Protein AF-0000000087522089 (afdb_homodimer)

Foldseek 3Di:
DEEEEEEADLDCPADQNVLSVLLQVLVVVVPYHYYYYYLNVWDFAADPPPCPLQVPLADPDDTCLVVVVVSVLPGQEYEYTAEDDPLAGDPSVVRSLRRCVSQAYNVLAGVRDANHEYEYEYEYADPPQCSNVVRYVCVCVSCVSNNYHYPYYQYHHDGCVVPVVSSVRSNVRSNSRD/DEEEEEEADLDCPADQVVLSVLLQVLVVVVPYHYYYYYLNVWDFAADPPPCPLQVPLADPDDTCLVVVVVSVLPGQEYEYTAEDDPLAGDPSVVRSLRRCVSQAYNVLAGVRDANHEYEYEYEYADPPQCSNVVRYVCVCVSCVSNNYHYPYYQYHHDGCVVPVVSSVRSNVRSNSRD

Structure (mmCIF, N/CA/C/O backbone):
data_AF-0000000087522089-model_v1
#
loop_
_entity.id
_entity.type
_entity.pdbx_description
1 polymer 'Multimeric flavodoxin WrbA'
#
loop_
_atom_site.group_PDB
_atom_site.id
_atom_site.type_symbol
_atom_site.label_atom_id
_atom_site.label_alt_id
_atom_site.label_comp_id
_atom_site.label_asym_id
_atom_site.label_entity_id
_atom_site.label_seq_id
_atom_site.pdbx_PDB_ins_code
_atom_site.Cartn_x
_atom_site.Cartn_y
_atom_site.Cartn_z
_atom_site.occupancy
_atom_site.B_iso_or_equiv
_atom_site.auth_seq_id
_atom_site.auth_comp_id
_atom_site.auth_asym_id
_atom_site.auth_atom_id
_atom_site.pdbx_PDB_model_num
ATOM 1 N N . MET A 1 1 ? 1.098 29.297 12.258 1 96.19 1 MET A N 1
ATOM 2 C CA . MET A 1 1 ? 1.384 27.875 12.078 1 96.19 1 MET A CA 1
ATOM 3 C C . MET A 1 1 ? 0.577 27.297 10.922 1 96.19 1 MET A C 1
ATOM 5 O O . MET A 1 1 ? -0.595 27.641 10.742 1 96.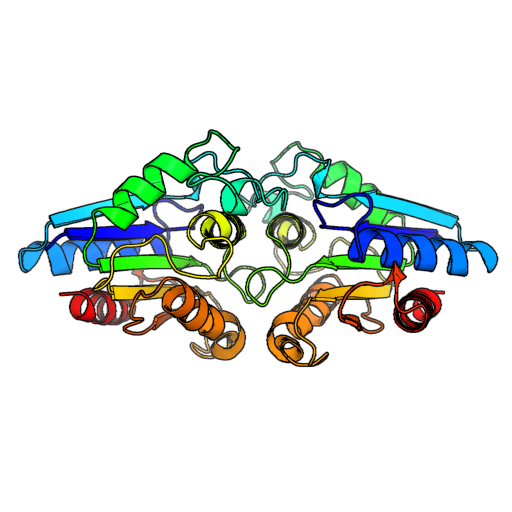19 1 MET A O 1
ATOM 9 N N . LYS A 1 2 ? 1.18 26.547 9.992 1 98.56 2 LYS A N 1
ATOM 10 C CA . LYS A 1 2 ? 0.516 25.969 8.828 1 98.56 2 LYS A CA 1
ATOM 11 C C . LYS A 1 2 ? 0.343 24.469 8.977 1 98.56 2 LYS A C 1
ATOM 13 O O . LYS A 1 2 ? 1.314 23.75 9.211 1 98.56 2 LYS A O 1
ATOM 18 N N . ILE A 1 3 ? -0.953 24 8.852 1 98.81 3 ILE A N 1
ATOM 19 C CA . ILE A 1 3 ? -1.265 22.594 8.969 1 98.81 3 ILE A CA 1
ATOM 20 C C . ILE A 1 3 ? -1.925 22.094 7.688 1 98.81 3 ILE A C 1
ATOM 22 O O . ILE A 1 3 ? -2.914 22.672 7.23 1 98.81 3 ILE A O 1
ATOM 26 N N . ILE A 1 4 ? -1.397 21.094 7.125 1 98.81 4 ILE A N 1
ATOM 27 C CA . ILE A 1 4 ? -1.987 20.5 5.922 1 98.81 4 ILE A CA 1
ATOM 28 C C . ILE A 1 4 ? -2.65 19.172 6.266 1 98.81 4 ILE A C 1
ATOM 30 O O . ILE A 1 4 ? -2.084 18.359 7 1 98.81 4 ILE A O 1
ATOM 34 N N . GLY A 1 5 ? -3.867 19.047 5.906 1 98.81 5 GLY A N 1
ATOM 35 C CA . GLY A 1 5 ? -4.566 17.781 5.945 1 98.81 5 GLY A CA 1
ATOM 36 C C . GLY A 1 5 ? -4.539 17.031 4.621 1 98.81 5 GLY A C 1
ATOM 37 O O . GLY A 1 5 ? -4.965 17.578 3.594 1 98.81 5 GLY A O 1
ATOM 38 N N . ILE A 1 6 ? -4.016 15.852 4.621 1 98.75 6 ILE A N 1
ATOM 39 C CA . ILE A 1 6 ? -3.928 15.016 3.428 1 98.75 6 ILE A CA 1
ATOM 40 C C . ILE A 1 6 ? -4.789 13.766 3.605 1 98.75 6 ILE A C 1
ATOM 42 O O . ILE A 1 6 ? -4.602 13.008 4.559 1 98.75 6 ILE A O 1
ATOM 46 N N . THR A 1 7 ? -5.727 13.57 2.76 1 98.5 7 THR A N 1
ATOM 47 C CA . THR A 1 7 ? -6.555 12.367 2.81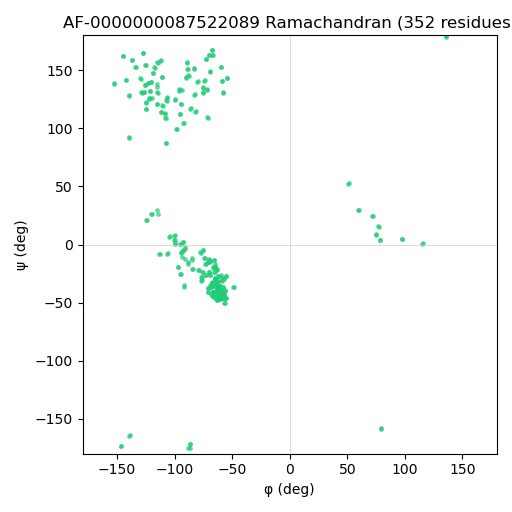2 1 98.5 7 THR A CA 1
ATOM 48 C C . THR A 1 7 ? -6.262 11.461 1.624 1 98.5 7 THR A C 1
ATOM 50 O O . THR A 1 7 ? -5.984 11.938 0.522 1 98.5 7 THR A O 1
ATOM 53 N N . ALA A 1 8 ? -6.316 10.195 1.904 1 98.19 8 ALA A N 1
ATOM 54 C CA . ALA A 1 8 ? -6.117 9.188 0.867 1 98.19 8 ALA A CA 1
ATOM 55 C C . ALA A 1 8 ? -7.391 8.375 0.642 1 98.19 8 ALA A C 1
ATOM 57 O O . ALA A 1 8 ? -7.328 7.191 0.306 1 98.19 8 ALA A O 1
ATOM 58 N N . SER A 1 9 ? -8.469 8.953 0.86 1 96.69 9 SER A N 1
ATOM 59 C CA . SER A 1 9 ? -9.758 8.312 0.65 1 96.69 9 SER A CA 1
ATOM 60 C C . SER A 1 9 ? -10.344 8.672 -0.712 1 96.69 9 SER A C 1
ATOM 62 O O . SER A 1 9 ? -10.359 9.844 -1.096 1 96.69 9 SER A O 1
ATOM 64 N N . PRO A 1 10 ? -10.805 7.695 -1.389 1 95.56 10 PRO A N 1
ATOM 65 C CA . PRO A 1 10 ? -11.508 8.023 -2.635 1 95.56 10 PRO A CA 1
ATOM 66 C C . PRO A 1 10 ? -12.898 8.609 -2.396 1 95.56 10 PRO A C 1
ATOM 68 O O . PRO A 1 10 ? -13.531 9.109 -3.33 1 95.56 10 PRO A O 1
ATOM 71 N N . HIS A 1 11 ? -13.383 8.523 -1.153 1 94.56 11 HIS A N 1
ATOM 72 C CA . HIS A 1 11 ? -14.695 9.07 -0.814 1 94.56 11 HIS A CA 1
ATOM 73 C C . HIS A 1 11 ? -14.578 10.5 -0.313 1 94.56 11 HIS A C 1
ATOM 75 O O . HIS A 1 11 ? -14.289 10.734 0.861 1 94.56 11 HIS A O 1
ATOM 81 N N . GLU A 1 12 ? -14.93 11.422 -1.104 1 91.5 12 GLU A N 1
ATOM 82 C CA . GLU A 1 12 ? -14.727 12.844 -0.823 1 91.5 12 GLU A CA 1
ATOM 83 C C . GLU A 1 12 ? -15.539 13.289 0.389 1 91.5 12 GLU A C 1
ATOM 85 O O . GLU A 1 12 ? -15.172 14.242 1.076 1 91.5 12 GLU A O 1
ATOM 90 N N . LYS A 1 13 ? -16.641 12.648 0.597 1 91.75 13 LYS A N 1
ATOM 91 C CA . LYS A 1 13 ? -17.5 13.016 1.72 1 91.75 13 LYS A CA 1
ATOM 92 C C . LYS A 1 13 ? -17.688 11.852 2.682 1 91.75 13 LYS A C 1
ATOM 94 O O . LYS A 1 13 ? -18.734 11.711 3.314 1 91.75 13 LYS A O 1
AT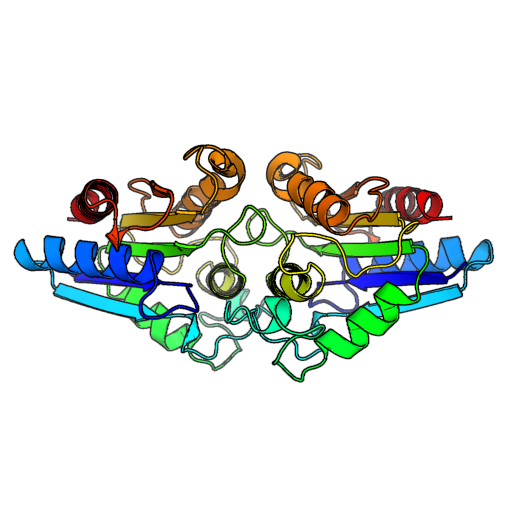OM 99 N N . GLY A 1 14 ? -16.703 10.969 2.682 1 94.94 14 GLY A N 1
ATOM 100 C CA . GLY A 1 14 ? -16.781 9.805 3.547 1 94.94 14 GLY A CA 1
ATOM 101 C C . GLY A 1 14 ? -16.25 10.07 4.945 1 94.94 14 GLY A C 1
ATOM 102 O O . GLY A 1 14 ? -16.047 11.227 5.332 1 94.94 14 GLY A O 1
ATOM 103 N N . ASN A 1 15 ? -16.141 9.047 5.711 1 97 15 ASN A N 1
ATOM 104 C CA . ASN A 1 15 ? -15.719 9.133 7.105 1 97 15 ASN A CA 1
ATOM 105 C C . ASN A 1 15 ? -14.359 9.812 7.246 1 97 15 ASN A C 1
ATOM 107 O O . ASN A 1 15 ? -14.211 10.766 8.016 1 97 15 ASN A O 1
ATOM 111 N N . THR A 1 16 ? -13.391 9.359 6.473 1 98.12 16 THR A N 1
ATOM 112 C CA . THR A 1 16 ? -12.023 9.852 6.59 1 98.12 16 THR A CA 1
ATOM 113 C C . THR A 1 16 ? -11.953 11.336 6.25 1 98.12 16 THR A C 1
ATOM 115 O O . THR A 1 16 ? -11.352 12.117 6.988 1 98.12 16 THR A O 1
ATOM 118 N N . ALA A 1 17 ? -12.57 11.68 5.148 1 97.44 17 ALA A N 1
ATOM 119 C CA . ALA A 1 17 ? -12.609 13.078 4.73 1 97.44 17 ALA A CA 1
ATOM 120 C C . ALA A 1 17 ? -13.242 13.961 5.805 1 97.44 17 ALA A C 1
ATOM 122 O O . ALA A 1 17 ? -12.711 15.016 6.145 1 97.44 17 ALA A O 1
ATOM 123 N N . THR A 1 18 ? -14.336 13.523 6.355 1 97.81 18 THR A N 1
ATOM 124 C CA . THR A 1 18 ? -15.039 14.266 7.395 1 97.81 18 THR A CA 1
ATOM 125 C C . THR A 1 18 ? -14.141 14.469 8.617 1 97.81 18 THR A C 1
ATOM 127 O O . THR A 1 18 ? -14.031 15.578 9.133 1 97.81 18 THR A O 1
ATOM 130 N N . LEU A 1 19 ? -13.492 13.406 9.031 1 98.69 19 LEU A N 1
ATOM 131 C CA . LEU A 1 19 ? -12.625 13.461 10.203 1 98.69 19 LEU A CA 1
ATOM 132 C C . LEU A 1 19 ? -11.484 14.453 10 1 98.69 19 LEU A C 1
ATOM 134 O O . LEU A 1 19 ? -11.219 15.281 10.875 1 98.69 19 LEU A O 1
ATOM 138 N N . VAL A 1 20 ? -10.828 14.398 8.859 1 98.69 20 VAL A N 1
ATOM 139 C CA . VAL A 1 20 ? -9.695 15.273 8.57 1 98.69 20 VAL A CA 1
ATOM 140 C C . VAL A 1 20 ? -10.18 16.719 8.453 1 98.69 20 VAL A C 1
ATOM 142 O O . VAL A 1 20 ? -9.594 17.625 9.047 1 98.69 20 VAL A O 1
ATOM 145 N N . GLN A 1 21 ? -11.266 16.922 7.766 1 98.38 21 GLN A N 1
ATOM 146 C CA . GLN A 1 21 ? -11.773 18.281 7.539 1 98.38 21 GLN A CA 1
ATOM 147 C C . GLN A 1 21 ? -12.227 18.922 8.852 1 98.38 21 GLN A C 1
ATOM 149 O O . GLN A 1 21 ? -11.906 20.078 9.125 1 98.38 21 GLN A O 1
ATOM 154 N N . LYS A 1 22 ? -12.953 18.172 9.648 1 98.38 22 LYS A N 1
ATOM 155 C CA . LYS A 1 22 ? -13.406 18.703 10.93 1 98.38 22 LYS A CA 1
ATOM 156 C C . LYS A 1 22 ? -12.227 18.984 11.852 1 98.38 22 LYS A C 1
ATOM 158 O O . LYS A 1 22 ? -12.258 19.953 12.633 1 98.38 22 LYS A O 1
ATOM 163 N N . SER A 1 23 ? -11.219 18.141 11.781 1 98.75 23 SER A N 1
ATOM 164 C CA . SER A 1 23 ? -10 18.391 12.547 1 98.75 23 SER A CA 1
ATOM 165 C C . SER A 1 23 ? -9.32 19.688 12.109 1 98.75 23 SER A C 1
ATOM 167 O O . SER A 1 23 ? -8.883 20.469 12.953 1 98.75 23 SER A O 1
ATOM 169 N N . LEU A 1 24 ? -9.203 19.859 10.781 1 98.81 24 LEU A N 1
ATOM 170 C CA . LEU A 1 24 ? -8.602 21.078 10.25 1 98.81 24 LEU A CA 1
ATOM 171 C C . LEU A 1 24 ? -9.398 22.312 10.672 1 98.81 24 LEU A C 1
ATOM 173 O O . LEU A 1 24 ? -8.82 23.344 11.008 1 98.81 24 LEU A O 1
ATOM 177 N N . GLU A 1 25 ? -10.703 22.203 10.648 1 98.69 25 GLU A N 1
ATOM 178 C CA . GLU A 1 25 ? -11.562 23.297 11.102 1 98.69 25 GLU A CA 1
ATOM 179 C C . GLU A 1 25 ? -11.266 23.656 12.555 1 98.69 25 GLU A C 1
ATOM 181 O O . GLU A 1 25 ? -11.188 24.844 12.906 1 98.69 25 GLU A O 1
ATOM 186 N N . ALA A 1 26 ? -11.148 22.656 13.352 1 98.62 26 ALA A N 1
ATOM 187 C CA . ALA A 1 26 ? -10.914 22.859 14.773 1 98.62 26 ALA A CA 1
ATOM 188 C C . ALA A 1 26 ? -9.602 23.594 15.016 1 98.62 26 ALA A C 1
ATOM 190 O O . ALA A 1 26 ? -9.539 24.531 15.82 1 98.62 26 ALA A O 1
ATOM 191 N N . VAL A 1 27 ? -8.547 23.219 14.32 1 98.69 27 VAL A N 1
ATOM 192 C CA . VAL A 1 27 ? -7.262 23.859 14.555 1 98.69 27 VAL A CA 1
ATOM 193 C C . VAL A 1 27 ? -7.242 25.25 13.891 1 98.69 27 VAL A C 1
ATOM 195 O O . VAL A 1 27 ? -6.574 26.156 14.367 1 98.69 27 VAL A O 1
ATOM 198 N N . ALA A 1 28 ? -7.961 25.375 12.797 1 98.75 28 ALA A N 1
ATOM 199 C CA . ALA A 1 28 ? -8.117 26.703 12.195 1 98.75 28 ALA A CA 1
ATOM 200 C C . ALA A 1 28 ? -8.766 27.672 13.18 1 98.75 28 ALA A C 1
ATOM 202 O O . ALA A 1 28 ? -8.367 28.828 13.273 1 98.75 28 ALA A O 1
ATOM 203 N N . ALA A 1 29 ? -9.703 27.188 13.906 1 98.44 29 ALA A N 1
ATOM 204 C CA . ALA A 1 29 ? -10.398 28 14.906 1 98.44 29 ALA A CA 1
ATOM 205 C C . ALA A 1 29 ? -9.445 28.438 16.016 1 98.44 29 ALA A C 1
ATOM 207 O O . ALA A 1 29 ? -9.719 29.391 16.734 1 98.44 29 ALA A O 1
ATOM 208 N N . LYS A 1 30 ? -8.406 27.781 16.094 1 98.31 30 LYS A N 1
ATOM 209 C CA . LYS A 1 30 ? -7.41 28.109 17.109 1 98.31 30 LYS A CA 1
ATOM 210 C C . LYS A 1 30 ? -6.273 28.938 16.516 1 98.31 30 LYS A C 1
ATOM 212 O O . LYS A 1 30 ? -5.242 29.141 17.172 1 98.31 30 LYS A O 1
ATOM 217 N N . GLY A 1 31 ? -6.363 29.25 15.242 1 98.31 31 GLY A N 1
ATOM 218 C CA . GLY A 1 31 ? -5.465 30.234 14.672 1 98.31 31 GLY A CA 1
ATOM 219 C C . GLY A 1 31 ? -4.535 29.672 13.625 1 98.31 31 GLY A C 1
ATOM 220 O O . GLY A 1 31 ? -3.742 30.406 13.023 1 98.31 31 GLY A O 1
ATOM 221 N N . ALA A 1 32 ? -4.598 28.406 13.289 1 98.62 32 ALA A N 1
ATOM 222 C CA . ALA A 1 32 ? -3.723 27.781 12.297 1 98.62 32 ALA A CA 1
ATOM 223 C C . ALA A 1 32 ? -4.215 28.078 10.883 1 98.62 32 ALA A C 1
ATOM 225 O O . ALA A 1 32 ? -5.422 28.141 10.641 1 98.62 32 ALA A O 1
ATOM 226 N N . GLU A 1 33 ? -3.346 28.328 10.008 1 98.69 33 GLU A N 1
ATOM 227 C CA . GLU A 1 33 ? -3.658 28.25 8.578 1 98.69 33 GLU A CA 1
ATOM 228 C C . GLU A 1 33 ? -3.74 26.797 8.109 1 98.69 33 GLU A C 1
ATOM 230 O O . GLU A 1 33 ? -2.863 25.984 8.422 1 98.69 33 GLU A O 1
ATOM 235 N N . THR A 1 34 ? -4.797 26.469 7.418 1 98.75 34 THR A N 1
ATOM 236 C CA . THR A 1 34 ? -4.969 25.062 7.059 1 98.75 34 THR A CA 1
ATOM 237 C C . THR A 1 34 ? -5.145 24.922 5.551 1 98.75 34 THR A C 1
ATOM 239 O O . THR A 1 34 ? -5.543 25.859 4.867 1 98.75 34 THR A O 1
ATOM 242 N N . GLU A 1 35 ? -4.816 23.797 5.023 1 98.56 35 GLU A N 1
ATOM 243 C CA . GLU A 1 35 ? -5.027 23.375 3.645 1 98.56 35 GLU A CA 1
ATOM 244 C C . GLU A 1 35 ? -5.398 21.906 3.57 1 98.56 35 GLU A C 1
ATOM 246 O O . GLU A 1 35 ? -4.922 21.094 4.371 1 98.56 35 GLU A O 1
ATOM 251 N N . TYR A 1 36 ? -6.262 21.656 2.705 1 98.31 36 TYR A N 1
ATOM 252 C CA . TYR A 1 36 ? -6.758 20.297 2.533 1 98.31 36 TYR A CA 1
ATOM 253 C C . TYR A 1 36 ? -6.375 19.75 1.164 1 98.31 36 TYR A C 1
ATOM 255 O O . TYR A 1 36 ? -6.562 20.406 0.146 1 98.31 36 TYR A O 1
ATOM 263 N N . VAL A 1 37 ? -5.812 18.531 1.143 1 98.19 37 VAL A N 1
ATOM 264 C CA . VAL A 1 37 ? -5.414 17.859 -0.087 1 98.19 37 VAL A CA 1
ATOM 265 C C . VAL A 1 37 ? -5.996 16.453 -0.114 1 98.19 37 VAL A C 1
ATOM 267 O O . VAL A 1 37 ? -5.926 15.719 0.88 1 98.19 37 VAL A O 1
ATOM 270 N N . ASN A 1 38 ? -6.605 16.062 -1.16 1 97.94 38 ASN A N 1
ATOM 271 C CA . ASN A 1 38 ? -7.086 14.711 -1.371 1 97.94 38 ASN A CA 1
ATOM 272 C C . ASN A 1 38 ? -6.254 13.977 -2.418 1 97.94 38 ASN A C 1
ATOM 274 O O . ASN A 1 38 ? -6.336 14.281 -3.609 1 97.94 38 ASN A O 1
ATOM 278 N N . LEU A 1 39 ? -5.527 12.969 -2.027 1 98 39 LEU A N 1
ATOM 279 C CA . LEU A 1 39 ? -4.621 12.234 -2.904 1 98 39 LEU A CA 1
ATOM 280 C C . LEU A 1 39 ? -5.395 11.516 -4.008 1 98 39 LEU A C 1
ATOM 282 O O . LEU A 1 39 ? -4.875 11.32 -5.109 1 98 39 LEU A O 1
ATOM 286 N N . ALA A 1 40 ? -6.637 11.133 -3.703 1 96.62 40 ALA A N 1
ATOM 287 C CA . ALA A 1 40 ? -7.434 10.359 -4.652 1 96.62 40 ALA A CA 1
ATOM 288 C C . ALA A 1 40 ? -7.836 11.211 -5.852 1 96.62 40 ALA A C 1
ATOM 290 O O . ALA A 1 40 ? -8.289 10.68 -6.871 1 96.62 40 ALA A O 1
ATOM 291 N N . LYS A 1 41 ? -7.652 12.531 -5.734 1 96.19 41 LYS A N 1
ATOM 292 C CA . LYS A 1 41 ? -8.008 13.445 -6.816 1 96.19 41 LYS A CA 1
ATOM 293 C C . LYS A 1 41 ? -6.781 13.852 -7.621 1 96.19 41 LYS A C 1
ATOM 295 O O . LYS A 1 41 ? -6.871 14.68 -8.531 1 96.19 41 LYS A O 1
ATOM 300 N N . LEU A 1 42 ? -5.672 13.312 -7.305 1 97.25 42 LEU A N 1
ATOM 301 C CA . LEU A 1 42 ? -4.398 13.68 -7.918 1 97.25 42 LEU A CA 1
ATOM 302 C C . LEU A 1 42 ? -3.83 12.523 -8.727 1 97.25 42 LEU A C 1
ATOM 304 O O . LEU A 1 42 ? -4.223 11.367 -8.531 1 97.25 42 LEU A O 1
ATOM 308 N N . ASN A 1 43 ? -3.02 12.891 -9.633 1 96.25 43 ASN A N 1
ATOM 309 C CA . ASN A 1 43 ? -2.27 11.898 -10.391 1 96.25 43 ASN A CA 1
ATOM 310 C C . ASN A 1 43 ? -0.857 11.719 -9.836 1 96.25 43 ASN A C 1
ATOM 312 O O . ASN A 1 43 ? 0.027 12.531 -10.109 1 96.25 43 ASN A O 1
ATOM 316 N N . ILE A 1 44 ? -0.642 10.727 -9.078 1 97.25 44 ILE A N 1
ATOM 317 C CA . ILE A 1 44 ? 0.66 10.359 -8.531 1 97.25 44 ILE A CA 1
ATOM 318 C C . ILE A 1 44 ? 0.978 8.914 -8.891 1 97.25 44 ILE A C 1
ATOM 320 O O . ILE A 1 44 ? 0.266 7.992 -8.469 1 97.25 44 ILE A O 1
ATOM 324 N N . ASN A 1 45 ? 1.991 8.703 -9.641 1 96.62 45 ASN A N 1
ATOM 325 C CA . ASN A 1 45 ? 2.375 7.359 -10.062 1 96.62 45 ASN A CA 1
ATOM 326 C C . ASN A 1 45 ? 3.203 6.652 -8.992 1 96.62 45 ASN A C 1
ATOM 328 O O . ASN A 1 45 ? 3.893 7.301 -8.203 1 96.62 45 ASN A O 1
ATOM 332 N N . PRO A 1 46 ? 3.121 5.32 -8.961 1 97.44 46 PRO A N 1
ATOM 333 C CA . PRO A 1 46 ? 3.969 4.574 -8.023 1 97.44 46 PRO A CA 1
ATOM 334 C C . PRO A 1 46 ? 5.461 4.812 -8.266 1 97.44 46 PRO A C 1
ATOM 336 O O . PRO A 1 46 ? 5.871 5.109 -9.391 1 97.44 46 PRO A O 1
ATOM 339 N N . CYS A 1 47 ? 6.203 4.676 -7.27 1 97.5 47 CYS A N 1
ATOM 340 C CA . CYS A 1 47 ? 7.656 4.816 -7.352 1 97.5 47 CYS A CA 1
ATOM 341 C C . CYS A 1 47 ? 8.242 3.811 -8.336 1 97.5 47 CYS A C 1
ATOM 343 O O . CYS A 1 47 ? 7.855 2.641 -8.336 1 97.5 47 CYS A O 1
ATOM 345 N N . LYS A 1 48 ? 9.211 4.238 -9.086 1 95.25 48 LYS A N 1
ATOM 346 C CA . LYS A 1 48 ? 9.836 3.395 -10.102 1 95.25 48 LYS A CA 1
ATOM 347 C C . LYS A 1 48 ? 11.078 2.701 -9.547 1 95.25 48 LYS A C 1
ATOM 349 O O . LYS A 1 48 ? 11.664 1.848 -10.211 1 95.25 48 LYS A O 1
ATOM 354 N N . GLY A 1 49 ? 11.43 3.086 -8.352 1 94.25 49 GLY A N 1
ATOM 355 C CA . GLY A 1 49 ? 12.617 2.506 -7.75 1 94.25 49 GLY A CA 1
ATOM 356 C C . GLY A 1 49 ? 13.875 2.756 -8.562 1 94.25 49 GLY A C 1
ATOM 357 O O . GLY A 1 49 ? 14.805 1.944 -8.539 1 94.25 49 GLY A O 1
ATOM 358 N N . CYS A 1 50 ? 13.992 3.842 -9.297 1 94.69 50 CYS A N 1
ATOM 359 C CA . CYS A 1 50 ? 15.078 4.059 -10.242 1 94.69 50 CYS A CA 1
ATOM 360 C C . CYS A 1 50 ? 16.266 4.723 -9.562 1 94.69 50 CYS A C 1
ATOM 362 O O . CYS A 1 50 ? 17.328 4.875 -10.172 1 94.69 50 CYS A O 1
ATOM 364 N N . TYR A 1 51 ? 16.094 5.266 -8.422 1 94.62 51 TYR A N 1
ATOM 365 C CA . TYR A 1 51 ? 17.141 5.809 -7.566 1 94.62 51 TYR A CA 1
ATOM 366 C C . TYR A 1 51 ? 17.656 7.141 -8.109 1 94.62 51 TYR A C 1
ATOM 368 O O . TYR A 1 51 ? 18.672 7.652 -7.652 1 94.62 51 TYR A O 1
ATOM 376 N N . TYR A 1 52 ? 16.984 7.668 -9.117 1 96.25 52 TYR A N 1
ATOM 377 C CA . TYR A 1 52 ? 17.344 8.984 -9.625 1 96.25 52 TYR A CA 1
ATOM 378 C C . TYR A 1 52 ? 17.469 9.992 -8.484 1 96.25 52 TYR A C 1
ATOM 380 O O . TYR A 1 52 ? 18.422 10.781 -8.445 1 96.25 52 TYR A O 1
ATOM 388 N N . CYS A 1 53 ? 16.641 9.875 -7.496 1 94.94 53 CYS A N 1
ATOM 389 C CA . CYS A 1 53 ? 16.547 10.836 -6.402 1 94.94 53 CYS A CA 1
ATOM 390 C C . CYS A 1 53 ? 17.688 10.641 -5.41 1 94.94 53 CYS A C 1
ATOM 392 O O . CYS A 1 53 ? 17.828 11.414 -4.457 1 94.94 53 CYS A O 1
ATOM 394 N N . LYS A 1 54 ? 18.453 9.625 -5.602 1 94.88 54 LYS A N 1
ATOM 395 C CA . LYS A 1 54 ? 19.609 9.438 -4.738 1 94.88 54 LYS A CA 1
ATOM 396 C C . LYS A 1 54 ? 20.812 10.242 -5.246 1 94.88 54 LYS A C 1
ATOM 398 O O . LYS A 1 54 ? 21.75 10.492 -4.496 1 94.88 54 LYS A O 1
ATOM 403 N N . SER A 1 55 ? 20.797 10.602 -6.5 1 94.5 55 SER A N 1
ATOM 404 C CA . SER A 1 55 ? 21.859 11.414 -7.078 1 94.5 55 SER A CA 1
ATOM 405 C C . SER A 1 55 ? 21.344 12.797 -7.473 1 94.5 55 SER A C 1
ATOM 407 O O . SER A 1 55 ? 22.125 13.656 -7.898 1 94.5 55 SER A O 1
ATOM 409 N N . HIS A 1 56 ? 20.062 13 -7.406 1 93.62 56 HIS A N 1
ATOM 410 C CA . HIS A 1 56 ? 19.406 14.273 -7.668 1 93.62 56 HIS A CA 1
ATOM 411 C C . HIS A 1 56 ? 18.484 14.664 -6.52 1 93.62 56 HIS A C 1
ATOM 413 O O . HIS A 1 56 ? 18.047 13.812 -5.746 1 93.62 56 HIS A O 1
ATOM 419 N N . ASP A 1 57 ? 18.062 15.852 -6.438 1 89.38 57 ASP A N 1
ATOM 420 C CA . ASP A 1 57 ? 17.312 16.344 -5.289 1 89.38 57 ASP A CA 1
ATOM 421 C C . ASP A 1 57 ? 15.805 16.156 -5.5 1 89.38 57 ASP A C 1
ATOM 423 O O . ASP A 1 57 ? 15.008 16.469 -4.609 1 89.38 57 ASP A O 1
ATOM 427 N N . THR A 1 58 ? 15.516 15.664 -6.691 1 90.56 58 THR A N 1
ATOM 428 C CA . THR A 1 58 ? 14.094 15.516 -6.992 1 90.56 58 THR A CA 1
ATOM 429 C C . THR A 1 58 ? 13.828 14.172 -7.672 1 90.56 58 THR A C 1
ATOM 431 O O . THR A 1 58 ? 14.758 13.492 -8.102 1 90.56 58 THR A O 1
ATOM 434 N N . CYS A 1 59 ? 12.602 13.758 -7.59 1 95.31 59 CYS A N 1
ATOM 435 C CA . CYS A 1 59 ? 12.188 12.57 -8.328 1 95.31 59 CYS A CA 1
ATOM 436 C C . CYS A 1 59 ? 12.18 12.836 -9.828 1 95.31 59 CYS A C 1
ATOM 438 O O . CYS A 1 59 ? 11.875 13.945 -10.266 1 95.31 59 CYS A O 1
ATOM 440 N N . VAL A 1 60 ? 12.445 11.859 -10.609 1 96.31 60 VAL A N 1
ATOM 441 C CA . VAL A 1 60 ? 12.492 11.961 -12.062 1 96.31 60 VAL A CA 1
ATOM 442 C C . VAL A 1 60 ? 11.078 12.102 -12.617 1 96.31 60 VAL A C 1
ATOM 444 O O . VAL A 1 60 ? 10.875 12.672 -13.688 1 96.31 60 VAL A O 1
ATOM 447 N N . GLN A 1 61 ? 10.125 11.562 -11.82 1 96.88 61 GLN A N 1
ATOM 448 C CA . GLN A 1 61 ? 8.734 11.602 -12.281 1 96.88 61 GLN A CA 1
ATOM 449 C C . GLN A 1 61 ? 8.148 13 -12.125 1 96.88 61 GLN A C 1
ATOM 451 O O . GLN A 1 61 ? 8.398 13.68 -11.125 1 96.88 61 GLN A O 1
ATOM 456 N N . LYS A 1 62 ? 7.441 13.461 -13.141 1 96.12 62 LYS A N 1
ATOM 457 C CA . LYS A 1 62 ? 6.766 14.75 -13.117 1 96.12 62 LYS A CA 1
ATOM 458 C C . LYS A 1 62 ? 5.25 14.578 -13.008 1 96.12 62 LYS A C 1
ATOM 460 O O . LYS A 1 62 ? 4.562 14.453 -14.023 1 96.12 62 LYS A O 1
ATOM 465 N N . ASP A 1 63 ? 4.746 14.484 -11.898 1 97.19 63 ASP A N 1
ATOM 466 C CA . ASP A 1 63 ? 3.316 14.359 -11.617 1 97.19 63 ASP A CA 1
ATOM 467 C C . ASP A 1 63 ? 2.918 15.188 -10.398 1 97.19 63 ASP A C 1
ATOM 469 O O . ASP A 1 63 ? 3.637 16.109 -10.016 1 97.19 63 ASP A O 1
ATOM 473 N N . ASP A 1 64 ? 1.791 14.992 -9.812 1 98 64 ASP A N 1
ATOM 474 C CA . ASP A 1 64 ? 1.237 15.867 -8.789 1 98 64 ASP A CA 1
ATOM 475 C C . ASP A 1 64 ? 1.956 15.68 -7.457 1 98 64 ASP A C 1
ATOM 477 O O . ASP A 1 64 ? 1.708 16.422 -6.504 1 98 64 ASP A O 1
ATOM 481 N N . PHE A 1 65 ? 2.877 14.703 -7.41 1 97.81 65 PHE A N 1
ATOM 482 C CA . PHE A 1 65 ? 3.625 14.461 -6.184 1 97.81 65 PHE A CA 1
ATOM 483 C C . PHE A 1 65 ? 4.371 15.719 -5.746 1 97.81 65 PHE A C 1
ATOM 485 O O . PHE A 1 65 ? 4.344 16.078 -4.566 1 97.81 65 PHE A O 1
ATOM 492 N N . ALA A 1 66 ? 4.957 16.391 -6.699 1 95.75 66 ALA A N 1
ATOM 493 C CA . ALA A 1 66 ? 5.773 17.562 -6.402 1 95.75 66 ALA A CA 1
ATOM 494 C C . ALA A 1 66 ? 4.945 18.656 -5.734 1 95.75 66 ALA A C 1
ATOM 496 O O . ALA A 1 66 ? 5.398 19.297 -4.781 1 95.75 66 ALA A O 1
ATOM 497 N N . SER A 1 67 ? 3.754 18.812 -6.219 1 96.62 67 SER A N 1
ATOM 498 C CA . SER A 1 67 ? 2.895 19.844 -5.656 1 96.62 67 SER A CA 1
ATOM 499 C C . SER A 1 67 ? 2.504 19.516 -4.219 1 96.62 67 SER A C 1
ATOM 501 O O . SER A 1 67 ? 2.436 20.422 -3.373 1 96.62 67 SER A O 1
ATOM 503 N N . VAL A 1 68 ? 2.197 18.297 -3.912 1 97.5 68 VAL A N 1
ATOM 504 C CA . VAL A 1 68 ? 1.856 17.891 -2.555 1 97.5 68 VAL A CA 1
ATOM 505 C C . VAL A 1 68 ? 3.062 18.078 -1.638 1 97.5 68 VAL A C 1
ATOM 507 O O . VAL A 1 68 ? 2.924 18.578 -0.519 1 97.5 68 VAL A O 1
ATOM 510 N N . MET A 1 69 ? 4.238 17.719 -2.148 1 95.62 69 MET A N 1
ATOM 511 C CA . MET A 1 69 ? 5.445 17.828 -1.334 1 95.62 69 MET A CA 1
ATOM 512 C C . MET A 1 69 ? 5.762 19.281 -1.021 1 95.62 69 MET A C 1
ATOM 514 O O . MET A 1 69 ? 6.266 19.594 0.06 1 95.62 69 MET A O 1
ATOM 518 N N . GLU A 1 70 ? 5.492 20.188 -1.987 1 95.75 70 GLU A N 1
ATOM 519 C CA . GLU A 1 70 ? 5.66 21.609 -1.719 1 95.75 70 GLU A CA 1
ATOM 520 C C . GLU A 1 70 ? 4.816 22.047 -0.523 1 95.75 70 GLU A C 1
ATOM 522 O O . GLU A 1 70 ? 5.281 22.812 0.323 1 95.75 70 GLU A O 1
ATOM 527 N N . LYS A 1 71 ? 3.615 21.547 -0.462 1 96.81 71 LYS A N 1
ATOM 528 C CA . LYS A 1 71 ? 2.721 21.859 0.647 1 96.81 71 LYS A CA 1
ATOM 529 C C . LYS A 1 71 ? 3.23 21.25 1.953 1 96.81 71 LYS A C 1
ATOM 531 O O . LYS A 1 71 ? 3.213 21.906 2.996 1 96.81 71 LYS A O 1
ATOM 536 N N . VAL A 1 72 ? 3.693 20.031 1.891 1 96.12 72 VAL A N 1
ATOM 537 C CA . VAL A 1 72 ? 4.227 19.359 3.066 1 96.12 72 VAL A CA 1
ATOM 538 C C . VAL A 1 72 ? 5.441 20.109 3.598 1 96.12 72 VAL A C 1
ATOM 540 O O . VAL A 1 72 ? 5.543 20.359 4.801 1 96.12 72 VAL A O 1
ATOM 543 N N . VAL A 1 73 ? 6.301 20.5 2.688 1 94.44 73 VAL A N 1
ATOM 544 C CA . VAL A 1 73 ? 7.531 21.188 3.051 1 94.44 73 VAL A CA 1
ATOM 545 C C . VAL A 1 73 ? 7.203 22.547 3.67 1 94.44 73 VAL A C 1
ATOM 547 O O . VAL A 1 73 ? 7.883 23 4.602 1 94.44 73 VAL A O 1
ATOM 550 N N . SER A 1 74 ? 6.207 23.141 3.26 1 96.06 74 SER A N 1
ATOM 551 C CA . SER A 1 74 ? 5.848 24.484 3.725 1 96.06 74 SER A CA 1
ATOM 552 C C . SER A 1 74 ? 5.039 24.422 5.02 1 96.06 74 SER A C 1
ATOM 554 O O . SER A 1 74 ? 4.859 25.438 5.695 1 96.06 74 SER A O 1
ATOM 556 N N . ALA A 1 75 ? 4.578 23.266 5.398 1 98 75 ALA A N 1
ATOM 557 C CA . ALA A 1 75 ? 3.699 23.125 6.559 1 98 75 ALA A CA 1
ATOM 558 C C . ALA A 1 75 ? 4.508 22.906 7.832 1 98 75 ALA A C 1
ATOM 560 O O . ALA A 1 75 ? 5.66 22.469 7.777 1 98 75 ALA A O 1
ATOM 561 N N . ASP A 1 76 ? 3.914 23.25 8.953 1 98.44 76 ASP A N 1
ATOM 562 C CA . ASP A 1 76 ? 4.453 22.922 10.273 1 98.44 76 ASP A CA 1
ATOM 563 C C . ASP A 1 76 ? 3.902 21.594 10.781 1 98.44 76 ASP A C 1
ATOM 565 O O . ASP A 1 76 ? 4.586 20.875 11.516 1 98.44 76 ASP A O 1
ATOM 569 N N . GLY A 1 77 ? 2.674 21.328 10.461 1 98.62 77 GLY A N 1
ATOM 570 C CA . GLY A 1 77 ? 1.995 20.094 10.844 1 98.62 77 GLY A CA 1
ATOM 571 C C . GLY A 1 77 ? 1.302 19.406 9.688 1 98.62 77 GLY A C 1
ATOM 572 O O . GLY A 1 77 ? 0.784 20.078 8.781 1 98.62 77 GLY A O 1
ATOM 573 N N . ILE A 1 78 ? 1.329 18.125 9.68 1 98.81 78 ILE A N 1
ATOM 574 C CA . ILE A 1 78 ? 0.687 17.312 8.656 1 98.81 78 ILE A CA 1
ATOM 575 C C . ILE A 1 78 ? -0.309 16.359 9.312 1 98.81 78 ILE A C 1
ATOM 577 O O . ILE A 1 78 ? 0.023 15.672 10.281 1 98.81 78 ILE A O 1
ATOM 581 N N . LEU A 1 79 ? -1.492 16.359 8.906 1 98.88 79 LEU A N 1
ATOM 582 C CA . LEU A 1 79 ? -2.521 15.414 9.297 1 98.88 79 LEU A CA 1
ATOM 583 C C . LEU A 1 79 ? -2.848 14.461 8.148 1 98.88 79 LEU A C 1
ATOM 585 O O . LEU A 1 79 ? -3.441 14.867 7.152 1 98.88 79 LEU A O 1
ATOM 589 N N . MET A 1 80 ? -2.457 13.258 8.273 1 98.75 80 MET A N 1
ATOM 590 C CA . MET A 1 80 ? -2.639 12.25 7.23 1 98.75 80 MET A CA 1
ATOM 591 C C . MET A 1 80 ? -3.838 11.359 7.539 1 98.75 80 MET A C 1
ATOM 593 O O . MET A 1 80 ? -3.922 10.773 8.625 1 98.75 80 MET A O 1
ATOM 597 N N . GLY A 1 81 ? -4.766 11.258 6.641 1 98.69 81 GLY A N 1
ATOM 598 C CA . GLY A 1 81 ? -5.957 10.445 6.824 1 98.69 81 GLY A CA 1
ATOM 599 C C . GLY A 1 81 ? -6.109 9.367 5.77 1 98.69 81 GLY A C 1
ATOM 600 O O . GLY A 1 81 ? -5.875 9.609 4.586 1 98.69 81 GLY A O 1
ATOM 601 N N . SER A 1 82 ? -6.516 8.227 6.172 1 98.69 82 SER A N 1
ATOM 602 C CA . SER A 1 82 ? -6.77 7.125 5.25 1 98.69 82 SER A CA 1
ATOM 603 C C . SER A 1 82 ? -7.824 6.172 5.801 1 98.69 82 SER A C 1
ATOM 605 O O . SER A 1 82 ? -7.828 5.863 6.992 1 98.69 82 SER A O 1
ATOM 607 N N . PRO A 1 83 ? -8.758 5.695 4.941 1 98.12 83 PRO A N 1
ATOM 608 C CA . PRO A 1 83 ? -9.484 4.488 5.34 1 98.12 83 PRO A CA 1
ATOM 609 C C . PRO A 1 83 ? -8.594 3.252 5.406 1 98.12 83 PRO A C 1
ATOM 611 O O . PRO A 1 83 ? -7.473 3.268 4.891 1 98.12 83 PRO A O 1
ATOM 614 N N . VAL A 1 84 ? -9.047 2.223 6.062 1 97.81 84 VAL A N 1
ATOM 615 C CA . VAL A 1 84 ? -8.352 0.939 6.098 1 97.81 84 VAL A CA 1
ATOM 616 C C . VAL A 1 84 ? -8.922 0.011 5.027 1 97.81 84 VAL A C 1
ATOM 618 O O . VAL A 1 84 ? -10.109 -0.328 5.062 1 97.81 84 VAL A O 1
ATOM 621 N N . TYR A 1 85 ? -8.148 -0.287 4.035 1 96.88 85 TYR A N 1
ATOM 622 C CA . TYR A 1 85 ? -8.461 -1.25 2.986 1 96.88 85 TYR A CA 1
ATOM 623 C C . TYR A 1 85 ? -7.582 -2.49 3.105 1 96.88 85 TYR A C 1
ATOM 625 O O . TYR A 1 85 ? -6.355 -2.398 3.049 1 96.88 85 TYR A O 1
ATOM 633 N N . PHE A 1 86 ? -8.266 -3.594 3.297 1 95.81 86 PHE A N 1
ATOM 634 C CA . PHE A 1 86 ? -7.562 -4.859 3.459 1 95.81 86 PHE A CA 1
ATOM 635 C C . PHE A 1 86 ? -6.477 -4.738 4.52 1 95.81 86 PHE A C 1
ATOM 637 O O . PHE A 1 86 ? -5.309 -5.043 4.262 1 95.81 86 PHE A O 1
ATOM 644 N N . PHE A 1 87 ? -6.891 -4.254 5.711 1 95.81 87 PHE A N 1
ATOM 645 C CA . PHE A 1 87 ? -6.156 -4.293 6.973 1 95.81 87 PHE A CA 1
ATOM 646 C C . PHE A 1 87 ? -5.086 -3.211 7.008 1 95.81 87 PHE A C 1
ATOM 648 O O . PHE A 1 87 ? -4.285 -3.15 7.945 1 95.81 87 PHE A O 1
ATOM 655 N N . ASP A 1 88 ? -5.023 -2.354 5.965 1 97.31 88 ASP A N 1
ATOM 656 C CA . ASP A 1 88 ? -3.971 -1.345 5.891 1 97.31 88 ASP A CA 1
ATOM 657 C C . ASP A 1 88 ? -4.477 -0.071 5.219 1 97.31 88 ASP A C 1
ATOM 659 O O . ASP A 1 88 ? -5.664 0.042 4.906 1 97.31 88 ASP A O 1
ATOM 663 N N . ILE A 1 89 ? -3.58 0.873 4.965 1 98.12 89 ILE A N 1
ATOM 664 C CA . ILE A 1 89 ? -3.93 2.121 4.297 1 98.12 89 ILE A CA 1
ATOM 665 C C . ILE A 1 89 ? -4.312 1.839 2.848 1 98.12 89 ILE A C 1
ATOM 667 O O . ILE A 1 89 ? -4.113 0.729 2.35 1 98.12 89 ILE A O 1
ATOM 671 N N . THR A 1 90 ? -4.883 2.842 2.258 1 98.44 90 THR A N 1
ATOM 672 C CA . THR A 1 90 ? -5.297 2.701 0.866 1 98.44 90 THR A CA 1
ATOM 673 C C . THR A 1 90 ? -4.086 2.703 -0.061 1 98.44 90 THR A C 1
ATOM 675 O O . THR A 1 90 ? -3.014 3.188 0.311 1 98.44 90 THR A O 1
ATOM 678 N N . ALA A 1 91 ? -4.301 2.18 -1.233 1 98.44 91 ALA A N 1
ATOM 679 C CA . ALA A 1 91 ? -3.279 2.238 -2.273 1 98.44 91 ALA A CA 1
ATOM 680 C C . ALA A 1 91 ? -2.883 3.682 -2.572 1 98.44 91 ALA A C 1
ATOM 682 O O . ALA A 1 91 ? -1.716 3.969 -2.846 1 98.44 91 ALA A O 1
ATOM 683 N N . GLN A 1 92 ? -3.873 4.605 -2.531 1 97.88 92 GLN A N 1
ATOM 684 C CA . GLN A 1 92 ? -3.596 6.02 -2.758 1 97.88 92 GLN A CA 1
ATOM 685 C C . GLN A 1 92 ? -2.516 6.527 -1.807 1 97.88 92 GLN A C 1
ATOM 687 O O . GLN A 1 92 ? -1.575 7.203 -2.23 1 97.88 92 GLN A O 1
ATOM 692 N N . GLU A 1 93 ? -2.662 6.168 -0.566 1 98.31 93 GLU A N 1
ATOM 693 C CA . GLU A 1 93 ? -1.674 6.613 0.41 1 98.31 93 GLU A CA 1
ATOM 694 C C . GLU A 1 93 ? -0.34 5.898 0.212 1 98.31 93 GLU A C 1
ATOM 696 O O . GLU A 1 93 ? 0.723 6.508 0.344 1 98.31 93 GLU A O 1
ATOM 701 N N . LYS A 1 94 ? -0.396 4.594 -0.069 1 98.56 94 LYS A N 1
ATOM 702 C CA . LYS A 1 94 ? 0.843 3.838 -0.226 1 98.56 94 LYS A CA 1
ATOM 703 C C . LYS A 1 94 ? 1.655 4.355 -1.41 1 98.56 94 LYS A C 1
ATOM 705 O O . LYS A 1 94 ? 2.887 4.352 -1.372 1 98.56 94 LYS A O 1
ATOM 710 N N . VAL A 1 95 ? 0.995 4.73 -2.475 1 98.38 95 VAL A N 1
ATOM 711 C CA . VAL A 1 95 ? 1.664 5.355 -3.611 1 98.38 95 VAL A CA 1
ATOM 712 C C . VAL A 1 95 ? 2.41 6.602 -3.15 1 98.38 95 VAL A C 1
ATOM 714 O O . VAL A 1 95 ? 3.588 6.785 -3.471 1 98.38 95 VAL A O 1
ATOM 717 N N . PHE A 1 96 ? 1.753 7.414 -2.375 1 98.25 96 PHE A N 1
ATOM 718 C CA . PHE A 1 96 ? 2.357 8.633 -1.854 1 98.25 96 PHE A CA 1
ATOM 719 C C . PHE A 1 96 ? 3.549 8.312 -0.962 1 98.25 96 PHE A C 1
ATOM 721 O O . PHE A 1 96 ? 4.621 8.898 -1.11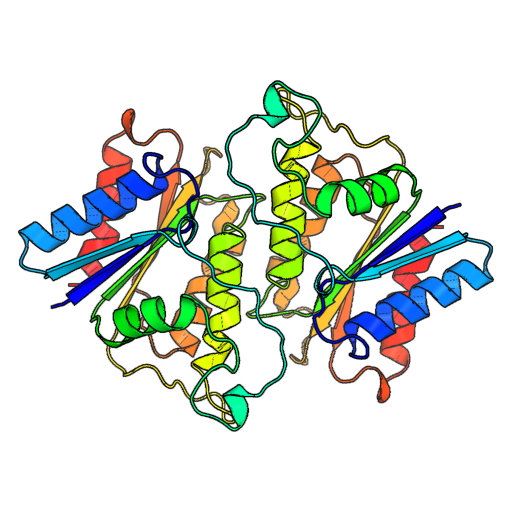2 1 98.25 96 PHE A O 1
ATOM 728 N N . ILE A 1 97 ? 3.385 7.363 -0.065 1 97.88 97 ILE A N 1
ATOM 729 C CA . ILE A 1 97 ? 4.418 6.992 0.897 1 97.88 97 ILE A CA 1
ATOM 730 C C . ILE A 1 97 ? 5.656 6.492 0.157 1 97.88 97 ILE A C 1
ATOM 732 O O . ILE A 1 97 ? 6.777 6.902 0.467 1 97.88 97 ILE A O 1
ATOM 736 N N . ASP A 1 98 ? 5.484 5.637 -0.828 1 98 98 ASP A N 1
ATOM 737 C CA . ASP A 1 98 ? 6.633 5.109 -1.558 1 98 98 ASP A CA 1
ATOM 738 C C . ASP A 1 98 ? 7.395 6.227 -2.268 1 98 98 ASP A C 1
ATOM 740 O O . ASP A 1 98 ? 8.617 6.164 -2.398 1 98 98 ASP A O 1
ATOM 744 N N . ARG A 1 99 ? 6.672 7.254 -2.674 1 97.5 99 ARG A N 1
ATOM 745 C CA . ARG A 1 99 ? 7.273 8.375 -3.387 1 97.5 99 ARG A CA 1
ATOM 746 C C . ARG A 1 99 ? 8.102 9.242 -2.443 1 97.5 99 ARG A C 1
ATOM 748 O O . ARG A 1 99 ? 8.938 10.031 -2.889 1 97.5 99 ARG A O 1
ATOM 755 N N . LEU A 1 100 ? 7.891 9.102 -1.127 1 96.31 100 LEU A N 1
ATOM 756 C CA . LEU A 1 100 ? 8.648 9.859 -0.142 1 96.31 100 LEU A CA 1
ATOM 757 C C . LEU A 1 100 ? 10.125 9.453 -0.159 1 96.31 100 LEU A C 1
ATOM 759 O O . LEU A 1 100 ? 10.969 10.141 0.417 1 96.31 100 LEU A O 1
ATOM 763 N N . TYR A 1 101 ? 10.414 8.328 -0.832 1 95.62 101 TYR A N 1
ATOM 764 C CA . TYR A 1 101 ? 11.805 7.922 -0.995 1 95.62 101 TYR A CA 1
ATOM 765 C C . TYR A 1 101 ? 12.625 9.039 -1.628 1 95.62 101 TYR A C 1
ATOM 767 O O . TYR A 1 101 ? 13.812 9.188 -1.331 1 95.62 101 TYR A O 1
ATOM 775 N N . ALA A 1 102 ? 11.984 9.875 -2.385 1 95 102 ALA A N 1
ATOM 776 C CA . ALA A 1 102 ? 12.648 11.008 -3.031 1 95 102 ALA A CA 1
ATOM 777 C C . ALA A 1 102 ? 13.039 12.07 -2.01 1 95 102 ALA A C 1
ATOM 779 O O . ALA A 1 102 ? 13.828 12.969 -2.311 1 95 102 ALA A O 1
ATOM 780 N N . CYS A 1 103 ? 12.477 11.984 -0.814 1 94.38 103 CYS A N 1
ATOM 781 C CA . CYS A 1 103 ? 12.695 13 0.212 1 94.38 103 CYS A CA 1
ATOM 782 C C . CYS A 1 103 ? 13.836 12.586 1.145 1 94.38 103 CYS A C 1
ATOM 784 O O . CYS A 1 103 ? 14.125 13.289 2.119 1 94.38 103 CYS A O 1
ATOM 786 N N . VAL A 1 104 ? 14.375 11.477 0.86 1 92.81 104 VAL A N 1
ATOM 787 C CA . VAL A 1 104 ? 15.578 11.031 1.556 1 92.81 104 VAL A CA 1
ATOM 788 C C . VAL A 1 104 ? 16.75 10.945 0.571 1 92.81 104 VAL A C 1
ATOM 790 O O . VAL A 1 104 ? 16.578 10.508 -0.566 1 92.81 104 VAL A O 1
ATOM 793 N N . ASP A 1 105 ? 17.875 11.43 0.954 1 90.88 105 ASP A N 1
ATOM 794 C CA . ASP A 1 105 ? 19 11.477 0.026 1 90.88 105 ASP A CA 1
ATOM 795 C C . ASP A 1 105 ? 19.797 10.172 0.05 1 90.88 105 ASP A C 1
ATOM 797 O O . ASP A 1 105 ? 19.344 9.18 0.617 1 90.88 105 ASP A O 1
ATOM 801 N N . GLY A 1 106 ? 20.906 10.125 -0.676 1 87.62 106 GLY A N 1
ATOM 802 C CA . GLY A 1 106 ? 21.719 8.922 -0.825 1 87.62 106 GLY A CA 1
ATOM 803 C C . GLY A 1 106 ? 22.328 8.445 0.48 1 87.62 106 GLY A C 1
ATOM 804 O O . GLY A 1 106 ? 22.719 7.285 0.601 1 87.62 106 GLY A O 1
ATOM 805 N N . GLU A 1 107 ? 22.422 9.328 1.433 1 89.5 107 GLU A N 1
ATOM 806 C CA . GLU A 1 107 ? 22.953 8.977 2.748 1 89.5 107 GLU A CA 1
ATOM 807 C C . GLU A 1 107 ? 21.812 8.742 3.75 1 89.5 107 GLU A C 1
ATOM 809 O O . GLU A 1 107 ? 22.062 8.672 4.957 1 89.5 107 GLU A O 1
ATOM 814 N N . HIS A 1 108 ? 20.609 8.734 3.24 1 84.62 108 HIS A N 1
ATOM 815 C C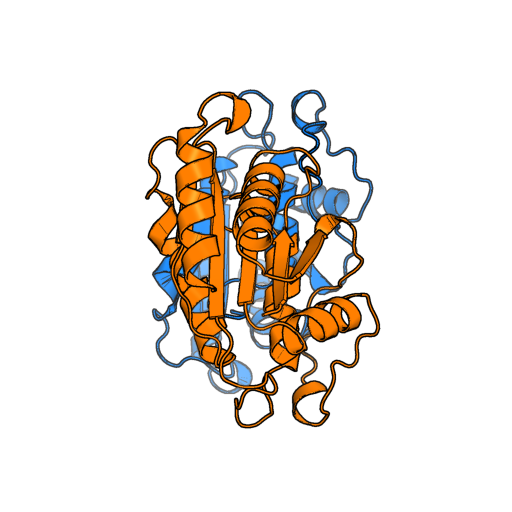A . HIS A 1 108 ? 19.406 8.453 4.008 1 84.62 108 HIS A CA 1
ATOM 816 C C . HIS A 1 108 ? 19.078 9.602 4.957 1 84.62 108 HIS A C 1
ATOM 818 O O . HIS A 1 108 ? 18.547 9.375 6.047 1 84.62 108 HIS A O 1
ATOM 824 N N . LYS A 1 109 ? 19.578 10.82 4.574 1 91.44 109 LYS A N 1
ATOM 825 C CA . LYS A 1 109 ? 19.188 12.016 5.305 1 91.44 109 LYS A CA 1
ATOM 826 C C . LYS A 1 109 ? 17.938 12.648 4.691 1 91.44 109 LYS A C 1
ATOM 828 O O . LYS A 1 109 ? 17.812 12.711 3.469 1 91.44 109 LYS A O 1
ATOM 833 N N . SER A 1 110 ? 17.156 13.148 5.555 1 93.94 110 SER A N 1
ATOM 834 C CA . SER A 1 110 ? 15.898 13.734 5.098 1 93.94 110 SER A CA 1
ATOM 835 C C . SER A 1 110 ? 16.125 15.07 4.41 1 93.94 110 SER A C 1
ATOM 837 O O . SER A 1 110 ? 16.938 15.883 4.859 1 93.94 110 SER A O 1
ATOM 839 N N . ARG A 1 111 ? 15.344 15.281 3.336 1 92.56 111 ARG A N 1
ATOM 840 C CA . ARG A 1 111 ? 15.336 16.562 2.641 1 92.56 111 ARG A CA 1
ATOM 841 C C . ARG A 1 111 ? 14.242 17.469 3.188 1 92.56 111 ARG A C 1
ATOM 843 O O . ARG A 1 111 ? 14.141 18.641 2.795 1 92.56 111 ARG A O 1
ATOM 850 N N . VAL A 1 112 ? 13.438 16.906 4.105 1 93.94 112 VAL A N 1
ATOM 851 C CA . VAL A 1 112 ? 12.344 17.656 4.715 1 93.94 112 VAL A CA 1
ATOM 852 C C . VAL A 1 112 ? 12.875 18.5 5.867 1 93.94 112 VAL A C 1
ATOM 854 O O . VAL A 1 112 ? 13.633 18 6.707 1 93.94 112 VAL A O 1
ATOM 857 N N . PRO A 1 113 ? 12.547 19.781 5.863 1 95.12 113 PRO A N 1
ATOM 858 C CA . PRO A 1 113 ? 12.992 20.641 6.973 1 95.12 113 PRO A CA 1
ATOM 859 C C . PRO A 1 113 ? 12.578 20.094 8.336 1 95.12 113 PRO A C 1
ATOM 861 O O . PRO A 1 113 ? 11.484 19.547 8.477 1 95.12 113 PRO A O 1
ATOM 864 N N . PRO A 1 114 ? 13.414 20.234 9.344 1 93.75 114 PRO A N 1
ATOM 865 C CA . PRO A 1 114 ? 13.109 19.734 10.68 1 93.75 114 PRO A CA 1
ATOM 866 C C . PRO A 1 114 ? 12 20.516 11.375 1 93.75 114 PRO A C 1
ATOM 868 O O . PRO A 1 114 ? 11.609 21.594 10.906 1 93.75 114 PRO A O 1
ATOM 871 N N . GLY A 1 115 ? 11.469 19.906 12.391 1 96.38 115 GLY A N 1
ATOM 872 C CA . GLY A 1 115 ? 10.547 20.609 13.258 1 96.38 115 GLY A CA 1
ATOM 873 C C . GLY A 1 115 ? 9.094 20.359 12.93 1 96.38 115 GLY A C 1
ATOM 874 O O . GLY A 1 115 ? 8.195 20.969 13.508 1 96.38 115 GLY A O 1
ATOM 875 N N . LYS A 1 116 ? 8.859 19.516 12.023 1 98 116 LYS A N 1
ATOM 876 C CA . LYS A 1 116 ? 7.484 19.25 11.617 1 98 116 LYS A CA 1
ATOM 877 C C . LYS A 1 116 ? 6.871 18.141 12.469 1 98 116 LYS A C 1
ATOM 879 O O . LYS A 1 116 ? 7.578 17.25 12.945 1 98 116 LYS A O 1
ATOM 884 N N . LYS A 1 117 ? 5.566 18.25 12.594 1 98.75 117 LYS A N 1
ATOM 885 C CA . LYS A 1 117 ? 4.797 17.219 13.297 1 98.75 117 LYS A CA 1
ATOM 886 C C . LYS A 1 117 ? 3.797 16.547 12.359 1 98.75 117 LYS A C 1
ATOM 888 O O . LYS A 1 117 ? 3.355 17.156 11.375 1 98.75 117 LYS A O 1
ATOM 893 N N . MET A 1 118 ? 3.52 15.336 12.703 1 98.69 118 MET A N 1
ATOM 894 C CA . MET A 1 118 ? 2.574 14.594 11.867 1 98.69 118 MET A CA 1
ATOM 895 C C . MET A 1 118 ? 1.626 13.766 12.719 1 98.69 118 MET A C 1
ATOM 897 O O . MET A 1 118 ? 2.053 13.125 13.688 1 98.69 118 MET A O 1
ATOM 901 N N . GLY A 1 119 ? 0.375 13.875 12.531 1 98.81 119 GLY A N 1
ATOM 902 C CA . GLY A 1 119 ? -0.651 13.023 13.102 1 98.81 119 GLY A CA 1
ATOM 903 C C . GLY A 1 119 ? -1.359 12.164 12.07 1 98.81 119 GLY A C 1
ATOM 904 O O . GLY A 1 119 ? -1.333 12.477 10.875 1 98.81 119 GLY A O 1
ATOM 905 N N . PHE A 1 120 ? -1.96 11.094 12.5 1 98.81 120 PHE A N 1
ATOM 906 C CA . PHE A 1 120 ? -2.609 10.148 11.602 1 98.81 120 PHE A CA 1
ATOM 907 C C . PHE A 1 120 ? -4.059 9.922 12.008 1 98.81 120 PHE A C 1
ATOM 909 O O . PHE A 1 120 ? -4.367 9.812 13.195 1 98.81 120 PHE A O 1
ATOM 916 N N . ILE A 1 121 ? -4.91 9.898 11.039 1 98.69 121 ILE A N 1
ATOM 917 C CA . ILE A 1 121 ? -6.316 9.562 11.227 1 98.69 121 ILE A CA 1
ATOM 918 C C . ILE A 1 121 ? -6.695 8.406 10.297 1 98.69 121 ILE A C 1
ATOM 920 O O . ILE A 1 121 ? -6.551 8.516 9.078 1 98.69 121 ILE A O 1
ATOM 924 N N . TYR A 1 122 ? -7.176 7.328 10.883 1 98.56 122 TYR A N 1
ATOM 925 C CA . TYR A 1 122 ? -7.641 6.184 10.109 1 98.56 122 TYR A CA 1
ATOM 926 C C . TYR A 1 122 ? -9.125 5.922 10.359 1 98.56 122 TYR A C 1
ATOM 928 O O . TYR A 1 122 ? -9.641 6.234 11.43 1 98.56 122 TYR A O 1
ATOM 936 N N . SER A 1 123 ? -9.805 5.449 9.383 1 98.06 123 SER A N 1
ATOM 937 C CA . SER A 1 123 ? -11.188 5.016 9.531 1 98.06 123 SER A CA 1
ATOM 938 C C . SER A 1 123 ? -11.359 3.559 9.109 1 98.06 123 SER A C 1
ATOM 940 O O . SER A 1 123 ? -10.719 3.1 8.164 1 98.06 123 SER A O 1
ATOM 942 N N . GLN A 1 124 ? -12.141 2.828 9.852 1 97.31 124 GLN A N 1
ATOM 943 C CA . GLN A 1 124 ? -12.406 1.425 9.555 1 97.31 124 GLN A CA 1
ATOM 944 C C . GLN A 1 124 ? -13.836 1.048 9.922 1 97.31 124 GLN A C 1
ATOM 946 O O . GLN A 1 124 ? -14.5 1.766 10.672 1 97.31 124 GLN A O 1
ATOM 951 N N . ASN A 1 125 ? -14.281 -0.077 9.367 1 93.5 125 ASN A N 1
ATOM 952 C CA . ASN A 1 125 ? -15.602 -0.58 9.727 1 93.5 125 ASN A CA 1
ATOM 953 C C . ASN A 1 125 ? -15.523 -1.615 10.844 1 93.5 125 ASN A C 1
ATOM 955 O O . ASN A 1 125 ? -16.5 -1.843 11.555 1 93.5 125 ASN A O 1
ATOM 959 N N . THR A 1 126 ? -14.375 -2.26 10.945 1 94.12 126 THR A N 1
ATOM 960 C CA . THR A 1 126 ? -14.18 -3.225 12.023 1 94.12 126 THR A CA 1
ATOM 961 C C . THR A 1 126 ? -14.383 -2.562 13.383 1 94.12 126 THR A C 1
ATOM 963 O O . THR A 1 126 ? -13.766 -1.54 13.68 1 94.12 126 THR A O 1
ATOM 966 N N . PRO A 1 127 ? -15.188 -3.146 14.281 1 95.38 127 PRO A N 1
ATOM 967 C CA . PRO A 1 127 ? -15.547 -2.496 15.547 1 95.38 127 PRO A CA 1
ATOM 968 C C . PRO A 1 127 ? -14.359 -2.375 16.5 1 95.38 127 PRO A C 1
ATOM 970 O O . PRO A 1 127 ? -14.281 -1.417 17.281 1 95.38 127 PRO A O 1
ATOM 973 N N . ASP A 1 128 ? -13.531 -3.297 16.5 1 97 128 ASP A N 1
ATOM 974 C CA . ASP A 1 128 ? -12.344 -3.213 17.344 1 97 128 ASP A CA 1
ATOM 975 C C . ASP A 1 128 ? -11.367 -2.172 16.797 1 97 128 ASP A C 1
ATOM 977 O O . ASP A 1 128 ? -10.664 -2.422 15.82 1 97 128 ASP A O 1
ATOM 981 N N . ARG A 1 129 ? -11.203 -1.037 17.484 1 95.75 129 ARG A N 1
ATOM 982 C CA . ARG A 1 129 ? -10.406 0.109 17.062 1 95.75 129 ARG A CA 1
ATOM 983 C C . ARG A 1 129 ? -8.93 -0.265 16.953 1 95.75 129 ARG A C 1
ATOM 985 O O . ARG A 1 129 ? -8.18 0.382 16.219 1 95.75 129 ARG A O 1
ATOM 992 N N . HIS A 1 130 ? -8.531 -1.307 17.609 1 97 130 HIS A N 1
ATOM 993 C CA . HIS A 1 130 ? -7.117 -1.644 17.688 1 97 130 HIS A CA 1
ATOM 994 C C . HIS A 1 130 ? -6.793 -2.832 16.781 1 97 130 HIS A C 1
ATOM 996 O O . HIS A 1 130 ? -5.66 -3.322 16.781 1 97 130 HIS A O 1
ATOM 1002 N N . ALA A 1 131 ? -7.785 -3.277 15.984 1 95.81 131 ALA A N 1
ATOM 1003 C CA . ALA A 1 131 ? -7.672 -4.496 15.195 1 95.81 131 ALA A CA 1
ATOM 1004 C C . ALA A 1 131 ? -6.469 -4.43 14.258 1 95.81 131 ALA A C 1
ATOM 1006 O O . ALA A 1 131 ? -5.848 -5.453 13.953 1 95.81 131 ALA A O 1
ATOM 1007 N N . PHE A 1 132 ? -6.113 -3.219 13.836 1 96.31 132 PHE A N 1
ATOM 1008 C CA . PHE A 1 132 ? -5.098 -3.123 12.789 1 96.31 132 PHE A CA 1
ATOM 1009 C C . PHE A 1 132 ? -3.93 -2.26 13.242 1 96.31 132 PHE A C 1
ATOM 1011 O O . PHE A 1 132 ? -3.174 -1.742 12.422 1 96.31 132 PHE A O 1
ATOM 1018 N N . ASP A 1 133 ? -3.754 -2.082 14.586 1 96 133 ASP A N 1
ATOM 1019 C CA . ASP A 1 133 ? -2.701 -1.231 15.133 1 96 133 ASP A CA 1
ATOM 1020 C C . ASP A 1 133 ? -1.327 -1.668 14.625 1 96 133 ASP A C 1
ATOM 1022 O O . ASP A 1 133 ? -0.52 -0.835 14.211 1 96 133 ASP A O 1
ATOM 1026 N N . VAL A 1 134 ? -1.167 -2.881 14.562 1 93.19 134 VAL A N 1
ATOM 1027 C CA . VAL A 1 134 ? 0.148 -3.408 14.211 1 93.19 134 VAL A CA 1
ATOM 1028 C C . VAL A 1 134 ? 0.473 -3.057 12.758 1 93.19 134 VAL A C 1
ATOM 1030 O O . VAL A 1 134 ? 1.631 -2.805 12.422 1 93.19 134 VAL A O 1
ATOM 1033 N N . ASN A 1 135 ? -0.543 -3.014 11.898 1 94.56 135 ASN A N 1
ATOM 1034 C CA . ASN A 1 135 ? -0.377 -2.701 10.484 1 94.56 135 ASN A CA 1
ATOM 1035 C C . ASN A 1 135 ? -0.185 -1.203 10.258 1 94.56 135 ASN A C 1
ATOM 1037 O O . ASN A 1 135 ? 0.506 -0.794 9.328 1 94.56 135 ASN A O 1
ATOM 1041 N N . LEU A 1 136 ? -0.759 -0.425 11.18 1 96.69 136 LEU A N 1
ATOM 1042 C CA . LEU A 1 136 ? -0.831 1.016 10.969 1 96.69 136 LEU A CA 1
ATOM 1043 C C . LEU A 1 136 ? 0.309 1.73 11.688 1 96.69 136 LEU A C 1
ATOM 1045 O O . LEU A 1 136 ? 0.702 2.832 11.297 1 96.69 136 LEU A O 1
ATOM 1049 N N . ASP A 1 137 ? 0.921 1.102 12.664 1 95.31 137 ASP A N 1
ATOM 1050 C CA . ASP A 1 137 ? 1.896 1.742 13.539 1 95.31 137 ASP A CA 1
ATOM 1051 C C . ASP A 1 137 ? 3.189 2.055 12.789 1 95.31 137 ASP A C 1
ATOM 1053 O O . ASP A 1 137 ? 3.91 2.988 13.148 1 95.31 137 ASP A O 1
ATOM 1057 N N . LYS A 1 138 ? 3.48 1.36 11.727 1 95.12 138 LYS A N 1
ATOM 1058 C CA . LYS A 1 138 ? 4.734 1.518 11 1 95.12 138 LYS A CA 1
ATOM 1059 C C . LYS A 1 138 ? 4.816 2.891 10.336 1 95.12 138 LYS A C 1
ATOM 1061 O O . LYS A 1 138 ? 5.91 3.377 10.039 1 95.12 138 LYS A O 1
ATOM 1066 N N . TYR A 1 139 ? 3.701 3.527 10.156 1 96.56 139 TYR A N 1
ATOM 1067 C CA . TYR A 1 139 ? 3.709 4.785 9.422 1 96.56 139 TYR A CA 1
ATOM 1068 C C . TYR A 1 139 ? 4.262 5.918 10.273 1 96.56 139 TYR A C 1
ATOM 1070 O O . TYR A 1 139 ? 4.781 6.906 9.75 1 96.56 139 TYR A O 1
ATOM 1078 N N . SER A 1 140 ? 4.191 5.773 11.633 1 96.25 140 SER A N 1
ATOM 1079 C CA . SER A 1 140 ? 4.906 6.691 12.516 1 96.25 140 SER A CA 1
ATOM 1080 C C . SER A 1 140 ? 6.414 6.609 12.297 1 96.25 140 SER A C 1
ATOM 1082 O O . SER A 1 140 ? 7.113 7.617 12.383 1 96.25 140 SER A O 1
ATOM 1084 N N . GLN A 1 141 ? 6.879 5.398 11.992 1 94.44 141 GLN A N 1
ATOM 1085 C CA . GLN A 1 141 ? 8.305 5.219 11.711 1 94.44 141 GLN A CA 1
ATOM 1086 C C . GLN A 1 141 ? 8.695 5.891 10.398 1 94.44 141 GLN A C 1
ATOM 1088 O O . GLN A 1 141 ? 9.781 6.453 10.289 1 94.44 141 GLN A O 1
ATOM 1093 N N . VAL A 1 142 ? 7.801 5.828 9.43 1 94.94 142 VAL A N 1
ATOM 1094 C CA . VAL A 1 142 ? 8.039 6.504 8.156 1 94.94 142 VAL A CA 1
ATOM 1095 C C . VAL A 1 142 ? 8.211 8 8.398 1 94.94 142 VAL A C 1
ATOM 1097 O O . VAL A 1 142 ? 9.148 8.617 7.883 1 94.94 142 VAL A O 1
ATOM 1100 N N . ALA A 1 143 ? 7.301 8.586 9.234 1 96.06 143 ALA A N 1
ATOM 1101 C CA . ALA A 1 143 ? 7.426 9.992 9.602 1 96.06 143 ALA A CA 1
ATOM 1102 C C . ALA A 1 143 ? 8.781 10.273 10.242 1 96.06 143 ALA A C 1
ATOM 1104 O O . ALA A 1 143 ? 9.453 11.25 9.898 1 96.06 143 ALA A O 1
ATOM 1105 N N . GLY A 1 144 ? 9.195 9.383 11.133 1 94.44 144 GLY A N 1
ATOM 1106 C CA . GLY A 1 144 ? 10.484 9.523 11.789 1 94.44 144 GLY A CA 1
ATOM 1107 C C . GLY A 1 144 ? 11.656 9.5 10.828 1 94.44 144 GLY A C 1
ATOM 1108 O O . GLY A 1 144 ? 12.609 10.266 10.984 1 94.44 144 GLY A O 1
ATOM 1109 N N . MET A 1 145 ? 11.586 8.68 9.82 1 92.31 145 MET A N 1
ATOM 1110 C CA . MET A 1 145 ? 12.641 8.578 8.805 1 92.31 145 MET A CA 1
ATOM 1111 C C . MET A 1 145 ? 12.797 9.898 8.055 1 92.31 145 MET A C 1
ATOM 1113 O O . MET A 1 145 ? 13.891 10.227 7.602 1 92.31 145 MET A O 1
ATOM 1117 N N . LEU A 1 146 ? 11.695 10.68 7.984 1 93.94 146 LEU A N 1
ATOM 1118 C CA . LEU A 1 146 ? 11.711 11.961 7.285 1 93.94 146 LEU A CA 1
ATOM 1119 C C . LEU A 1 146 ? 12.039 13.094 8.242 1 93.94 146 LEU A C 1
ATOM 1121 O O . LEU A 1 146 ? 12.008 14.266 7.859 1 93.94 146 LEU A O 1
ATOM 1125 N N . GLY A 1 147 ? 12.305 12.742 9.539 1 94.56 147 GLY A N 1
ATOM 1126 C CA . GLY A 1 147 ? 12.586 13.75 10.547 1 94.56 147 GLY A CA 1
ATOM 1127 C C . GLY A 1 147 ? 11.336 14.469 11.031 1 94.56 147 GLY A C 1
ATOM 1128 O O . GLY A 1 147 ? 11.422 15.586 11.555 1 94.56 147 GLY A O 1
ATOM 1129 N N . ILE A 1 148 ? 10.203 13.914 10.75 1 97.5 148 ILE A N 1
ATOM 1130 C CA . ILE A 1 148 ? 8.93 14.477 11.188 1 97.5 148 ILE A CA 1
ATOM 1131 C C . ILE A 1 148 ? 8.484 13.805 12.477 1 97.5 148 ILE A C 1
ATOM 1133 O O . ILE A 1 148 ? 8.516 12.578 12.594 1 97.5 148 ILE A O 1
ATOM 1137 N N . GLU A 1 149 ? 8.094 14.508 13.445 1 98.25 149 GLU A N 1
ATOM 1138 C CA . GLU A 1 149 ? 7.691 13.977 14.742 1 98.25 149 GLU A CA 1
ATOM 1139 C C . GLU A 1 149 ? 6.254 13.469 14.703 1 98.25 149 GLU A C 1
ATOM 1141 O O . GLU A 1 149 ? 5.312 14.25 14.578 1 98.25 149 GLU A O 1
ATOM 1146 N N . PRO A 1 150 ? 6.102 12.203 14.867 1 98.44 150 PRO A N 1
ATOM 1147 C CA . PRO A 1 150 ? 4.727 11.711 14.984 1 98.44 150 PRO A CA 1
ATOM 1148 C C . PRO A 1 150 ? 4.078 12.078 16.312 1 98.44 150 PRO A C 1
ATOM 1150 O O . PRO A 1 150 ? 4.68 11.883 17.375 1 98.44 150 PRO A O 1
ATOM 1153 N N . VAL A 1 151 ? 2.887 12.562 16.234 1 98.62 151 VAL A N 1
ATOM 1154 C CA . VAL A 1 151 ? 2.254 13.008 17.469 1 98.62 151 VAL A CA 1
ATOM 1155 C C . VAL A 1 151 ? 1.182 12.008 17.891 1 98.62 151 VAL A C 1
ATOM 1157 O O . VAL A 1 151 ? 0.547 12.18 18.938 1 98.62 151 VAL A O 1
ATOM 1160 N N . GLY A 1 152 ? 0.875 11.016 17.047 1 97.94 152 GLY A N 1
ATOM 1161 C CA . GLY A 1 152 ? -0.079 9.969 17.375 1 97.94 152 GLY A CA 1
ATOM 1162 C C . GLY A 1 152 ? -1.044 9.656 16.25 1 97.94 152 GLY A C 1
ATOM 1163 O O . GLY A 1 152 ? -0.904 10.188 15.148 1 97.94 152 GLY A O 1
ATOM 1164 N N . LYS A 1 153 ? -1.893 8.688 16.578 1 98.44 153 LYS A N 1
ATOM 1165 C CA . LYS A 1 153 ? -2.924 8.289 15.617 1 98.44 153 LYS A CA 1
ATOM 1166 C C . LYS A 1 153 ? -4.281 8.148 16.297 1 98.44 153 LYS A C 1
ATOM 1168 O O . LYS A 1 153 ? -4.352 7.934 17.516 1 98.44 153 LYS A O 1
ATOM 1173 N N . PHE A 1 154 ? -5.25 8.344 15.531 1 98.44 154 PHE A N 1
ATOM 1174 C CA . PHE A 1 154 ? -6.621 8.039 15.93 1 98.44 154 PHE A CA 1
ATOM 1175 C C . PHE A 1 154 ? -7.285 7.129 14.898 1 98.44 154 PHE A C 1
ATOM 1177 O O . PHE A 1 154 ? -7.176 7.355 13.695 1 98.44 154 PHE A O 1
ATOM 1184 N N . VAL A 1 155 ? -7.918 6.055 15.375 1 98.5 155 VAL A N 1
ATOM 1185 C CA . VAL A 1 155 ? -8.648 5.137 14.516 1 98.5 155 VAL A CA 1
ATOM 1186 C C . VAL A 1 155 ? -10.148 5.246 14.797 1 98.5 155 VAL A C 1
ATOM 1188 O O . VAL A 1 155 ? -10.609 4.902 15.883 1 98.5 155 VAL A O 1
ATOM 1191 N N . SER A 1 156 ? -10.82 5.711 13.812 1 98.19 156 SER A N 1
ATOM 1192 C CA . SER A 1 156 ? -12.266 5.84 13.922 1 98.19 156 SER A CA 1
ATOM 1193 C C . SER A 1 156 ? -12.969 4.562 13.477 1 98.19 156 SER A C 1
ATOM 1195 O O . SER A 1 156 ? -12.531 3.898 12.539 1 98.19 156 SER A O 1
ATOM 1197 N N . VAL A 1 157 ? -14.094 4.285 14.156 1 97 157 VAL A N 1
ATOM 1198 C CA . VAL A 1 157 ? -14.844 3.07 13.852 1 97 157 VAL A CA 1
ATOM 1199 C C . VAL A 1 157 ? -16.266 3.43 13.43 1 97 157 VAL A C 1
ATOM 1201 O O . VAL A 1 157 ? -16.922 4.242 14.078 1 97 157 VAL A O 1
ATOM 1204 N N . GLY A 1 158 ? -16.688 2.82 12.312 1 94.25 158 GLY A N 1
ATOM 1205 C CA . GLY A 1 158 ? -18.062 2.98 11.883 1 94.25 158 GLY A CA 1
ATOM 1206 C C . GLY A 1 158 ? -18.312 4.301 11.18 1 94.25 158 GLY A C 1
ATOM 1207 O O . GLY A 1 158 ? -17.391 4.902 10.625 1 94.25 158 GLY A O 1
ATOM 1208 N N . ASP A 1 159 ? -19.578 4.711 11.164 1 94.12 159 ASP A N 1
ATOM 1209 C CA . ASP A 1 159 ? -20.016 5.93 10.484 1 94.12 159 ASP A CA 1
ATOM 1210 C C . ASP A 1 159 ? -19.859 7.148 11.398 1 94.12 159 ASP A C 1
ATOM 1212 O O . ASP A 1 159 ? -20.547 7.258 12.406 1 94.12 159 ASP A O 1
ATOM 1216 N N . VAL A 1 160 ? -19.047 8.023 10.977 1 94.62 160 VAL A N 1
ATOM 1217 C CA . VAL A 1 160 ? -18.719 9.172 11.812 1 94.62 160 VA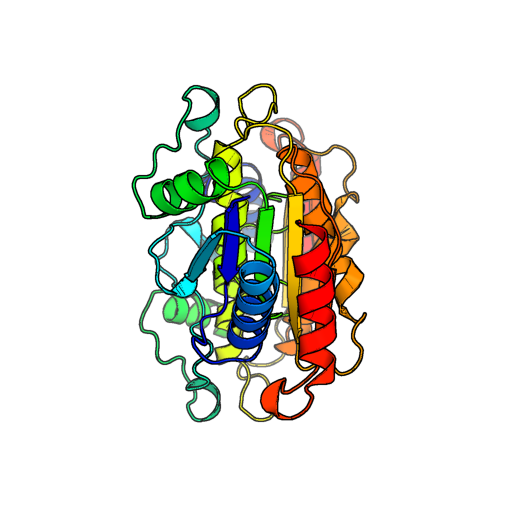L A CA 1
ATOM 1218 C C . VAL A 1 160 ? -19.953 10.07 11.953 1 94.62 160 VAL A C 1
ATOM 1220 O O . VAL A 1 160 ? -20.109 10.75 12.969 1 94.62 160 VAL A O 1
ATOM 1223 N N . SER A 1 161 ? -20.766 10.141 10.945 1 90.19 161 SER A N 1
ATOM 1224 C CA . SER A 1 161 ? -21.969 10.969 10.992 1 90.19 161 SER A CA 1
ATOM 1225 C C . SER A 1 161 ? -22.891 10.531 12.133 1 90.19 161 SER A C 1
ATOM 1227 O O . SER A 1 161 ? -23.625 11.352 12.688 1 90.19 161 SER A O 1
ATOM 1229 N N . ALA A 1 162 ? -22.812 9.297 12.516 1 91.19 162 ALA A N 1
ATOM 1230 C CA . ALA A 1 162 ? -23.688 8.75 13.555 1 91.19 162 ALA A CA 1
ATOM 1231 C C . ALA A 1 162 ? -23.016 8.844 14.93 1 91.19 162 ALA A C 1
ATOM 1233 O O . ALA A 1 162 ? -23.672 8.648 15.953 1 91.19 162 ALA A O 1
ATOM 1234 N N . ASN A 1 163 ? -21.719 9.172 14.969 1 89.62 163 ASN A N 1
ATOM 1235 C CA . ASN A 1 163 ? -20.984 9.164 16.219 1 89.62 163 ASN A CA 1
ATOM 1236 C C . ASN A 1 163 ? -20.031 10.344 16.328 1 89.62 163 ASN A C 1
ATOM 1238 O O . ASN A 1 163 ? -18.828 10.203 16.062 1 89.62 163 ASN A O 1
ATOM 1242 N N . PRO A 1 164 ? -20.484 11.398 16.891 1 87.56 164 PRO A N 1
ATOM 1243 C CA . PRO A 1 164 ? -19.656 12.609 16.953 1 87.56 164 PRO A CA 1
ATOM 1244 C C . PRO A 1 164 ? -18.406 12.43 17.812 1 87.56 164 PRO A C 1
ATOM 1246 O O . PRO A 1 164 ? -17.406 13.133 17.609 1 87.56 164 PRO A O 1
ATOM 1249 N N . ALA A 1 165 ? -18.438 11.523 18.703 1 92.69 165 ALA A N 1
ATOM 1250 C CA . ALA A 1 165 ? -17.266 11.258 19.547 1 92.69 165 ALA A CA 1
ATOM 1251 C C . ALA A 1 165 ? -16.062 10.875 18.688 1 92.69 165 ALA A C 1
ATOM 1253 O O . ALA A 1 165 ? -14.914 11.172 19.062 1 92.69 165 ALA A O 1
ATOM 1254 N N . GLU A 1 166 ? -16.281 10.258 17.578 1 95.62 166 GLU A N 1
ATOM 1255 C CA . GLU A 1 166 ? -15.203 9.898 16.672 1 95.62 166 GLU A CA 1
ATOM 1256 C C . GLU A 1 166 ? -14.516 11.141 16.109 1 95.62 166 GLU A C 1
ATOM 1258 O O . GLU A 1 166 ? -13.297 11.141 15.914 1 95.62 166 GLU A O 1
ATOM 1263 N N . ILE A 1 167 ? -15.359 12.148 15.969 1 97.12 167 ILE A N 1
ATOM 1264 C CA . ILE A 1 167 ? -14.812 13.398 15.453 1 97.12 167 ILE A CA 1
ATOM 1265 C C . ILE A 1 167 ? -13.93 14.047 16.516 1 97.12 167 ILE A C 1
ATOM 1267 O O . ILE A 1 167 ? -12.852 14.562 16.203 1 97.12 167 ILE A O 1
ATOM 1271 N N . ASP A 1 168 ? -14.305 13.953 17.734 1 97.5 168 ASP A N 1
ATOM 1272 C CA . ASP A 1 168 ? -13.539 14.539 18.844 1 97.5 168 ASP A CA 1
ATOM 1273 C C . ASP A 1 168 ? -12.164 13.891 18.953 1 97.5 168 ASP A C 1
ATOM 1275 O O . ASP A 1 168 ? -11.172 14.57 19.234 1 97.5 168 ASP A O 1
ATOM 1279 N N . GLY A 1 169 ? -12.133 12.609 18.781 1 97.81 169 GLY A N 1
ATOM 1280 C CA . GLY A 1 169 ? -10.859 11.906 18.828 1 97.81 169 GLY A CA 1
ATOM 1281 C C . GLY A 1 169 ? -9.891 12.367 17.75 1 97.81 169 GLY A C 1
ATOM 1282 O O . GLY A 1 169 ? -8.695 12.523 18 1 97.81 169 GLY A O 1
ATOM 1283 N N . ALA A 1 170 ? -10.422 12.594 16.562 1 98.56 170 ALA A N 1
ATOM 1284 C CA . ALA A 1 170 ? -9.602 13.078 15.445 1 98.56 170 ALA A CA 1
ATOM 1285 C C . ALA A 1 170 ? -9.094 14.492 15.719 1 98.56 170 ALA A C 1
ATOM 1287 O O . ALA A 1 170 ? -7.938 14.805 15.445 1 98.56 170 ALA A O 1
ATOM 1288 N N . ILE A 1 171 ? -9.969 15.305 16.281 1 98.62 171 ILE A N 1
ATOM 1289 C CA . ILE A 1 171 ? -9.625 16.688 16.578 1 98.62 171 ILE A CA 1
ATOM 1290 C C . ILE A 1 171 ? -8.492 16.719 17.609 1 98.62 171 ILE A C 1
ATOM 1292 O O . ILE A 1 171 ? -7.582 17.547 17.5 1 98.62 171 ILE A O 1
ATOM 1296 N N . GLU A 1 172 ? -8.531 15.836 18.547 1 98.62 172 GLU A N 1
ATOM 1297 C CA . GLU A 1 172 ? -7.48 15.781 19.547 1 98.62 172 GLU A CA 1
ATOM 1298 C C . GLU A 1 172 ? -6.117 15.539 18.906 1 98.62 172 GLU A C 1
ATOM 1300 O O . GLU A 1 172 ? -5.117 16.125 19.328 1 98.62 172 GLU A O 1
ATOM 1305 N N . ILE A 1 173 ? -6.031 14.695 17.938 1 98.69 173 ILE A N 1
ATOM 1306 C CA . ILE A 1 173 ? -4.781 14.43 17.234 1 98.69 173 ILE A CA 1
ATOM 1307 C C . ILE A 1 173 ? -4.316 15.688 16.516 1 98.69 173 ILE A C 1
ATOM 1309 O O . ILE A 1 173 ? -3.143 16.062 16.578 1 98.69 173 ILE A O 1
ATOM 1313 N N . ALA A 1 174 ? -5.262 16.328 15.82 1 98.81 174 ALA A N 1
ATOM 1314 C CA . ALA A 1 174 ? -4.938 17.531 15.078 1 98.81 174 ALA A CA 1
ATOM 1315 C C . ALA A 1 174 ? -4.422 18.625 16.016 1 98.81 174 ALA A C 1
ATOM 1317 O O . ALA A 1 174 ? -3.506 19.375 15.656 1 98.81 174 ALA A O 1
ATOM 1318 N N . GLU A 1 175 ? -4.941 18.703 17.188 1 98.69 175 GLU A N 1
ATOM 1319 C CA . GLU A 1 175 ? -4.559 19.734 18.141 1 98.69 175 GLU A CA 1
ATOM 1320 C C . GLU A 1 175 ? -3.131 19.531 18.641 1 98.69 175 GLU A C 1
ATOM 1322 O O . GLU A 1 175 ? -2.451 20.484 19.016 1 98.69 175 GLU A O 1
ATOM 1327 N N . LYS A 1 176 ? -2.672 18.344 18.625 1 98.69 176 LYS A N 1
ATOM 1328 C CA . LYS A 1 176 ? -1.296 18.047 19.031 1 98.69 176 LYS A CA 1
ATOM 1329 C C . LYS A 1 176 ? -0.303 18.609 18.016 1 98.69 176 LYS A C 1
ATOM 1331 O O . LYS A 1 176 ? 0.897 18.672 18.281 1 98.69 176 LYS A O 1
ATOM 1336 N N . LEU A 1 177 ? -0.786 18.969 16.844 1 98.62 177 LEU A N 1
ATOM 1337 C CA . LEU A 1 177 ? 0.077 19.547 15.812 1 98.62 177 LEU A CA 1
ATOM 1338 C C . LEU A 1 177 ? 0.369 21.016 16.094 1 98.62 177 LEU A C 1
ATOM 1340 O O . LEU A 1 177 ? 1.291 21.594 15.508 1 98.62 177 LEU A O 1
ATOM 1344 N N . LEU A 1 178 ? -0.489 21.656 16.891 1 97.38 178 LEU A N 1
ATOM 1345 C CA . LEU A 1 178 ? -0.344 23.062 17.203 1 97.38 178 LEU A CA 1
ATOM 1346 C C . LEU A 1 178 ? 0.823 23.297 18.156 1 97.38 178 LEU A C 1
ATOM 1348 O O . LEU A 1 178 ? 1.091 22.469 19.031 1 97.38 178 LEU A O 1
ATOM 1352 N N . MET B 1 1 ? -1.233 -28.484 -14.383 1 96.12 1 MET B N 1
ATOM 1353 C CA . MET B 1 1 ? -1.371 -27.469 -13.344 1 96.12 1 MET B CA 1
ATOM 1354 C C . MET B 1 1 ? -0.836 -26.125 -13.82 1 96.12 1 MET B C 1
ATOM 1356 O O . MET B 1 1 ? 0.194 -26.062 -14.5 1 96.12 1 MET B O 1
ATOM 1360 N N . LYS B 1 2 ? -1.566 -25.016 -13.664 1 98.56 2 LYS B N 1
ATOM 1361 C CA . LYS B 1 2 ? -1.173 -23.672 -14.117 1 98.56 2 LYS B CA 1
ATOM 1362 C C . LYS B 1 2 ? -0.78 -22.797 -12.938 1 98.56 2 LYS B C 1
ATOM 1364 O O . LYS B 1 2 ? -1.558 -22.625 -11.992 1 98.56 2 LYS B O 1
ATOM 1369 N N . ILE B 1 3 ? 0.481 -22.25 -13 1 98.81 3 ILE B N 1
ATOM 1370 C CA . ILE B 1 3 ? 0.987 -21.375 -11.953 1 98.81 3 ILE B CA 1
ATOM 1371 C C . ILE B 1 3 ? 1.334 -20 -12.531 1 98.81 3 ILE B C 1
ATOM 1373 O O . ILE B 1 3 ? 2.088 -19.906 -13.508 1 98.81 3 ILE B O 1
ATOM 1377 N N . ILE B 1 4 ? 0.804 -19 -11.984 1 98.81 4 ILE B N 1
ATOM 1378 C CA . ILE B 1 4 ? 1.115 -17.641 -12.438 1 98.81 4 ILE B CA 1
ATOM 1379 C C . ILE B 1 4 ? 2.008 -16.953 -11.414 1 98.81 4 ILE B C 1
ATOM 1381 O O . ILE B 1 4 ? 1.761 -17.047 -10.203 1 98.81 4 ILE B O 1
ATOM 1385 N N . GLY B 1 5 ? 3.096 -16.453 -11.844 1 98.81 5 GLY B N 1
ATOM 1386 C CA . GLY B 1 5 ? 3.936 -15.57 -11.055 1 98.81 5 GLY B CA 1
ATOM 1387 C C . GLY B 1 5 ? 3.645 -14.102 -11.297 1 98.81 5 GLY B C 1
ATOM 1388 O O . GLY B 1 5 ? 3.713 -13.625 -12.43 1 98.81 5 GLY B O 1
ATOM 1389 N N . ILE B 1 6 ? 3.285 -13.398 -10.273 1 98.75 6 ILE B N 1
ATOM 1390 C CA . ILE B 1 6 ? 2.984 -11.969 -10.344 1 98.75 6 ILE B CA 1
ATOM 1391 C C . ILE B 1 6 ? 4.012 -11.188 -9.523 1 98.75 6 ILE B C 1
ATOM 1393 O O . ILE B 1 6 ? 4.18 -11.43 -8.328 1 98.75 6 ILE B O 1
ATOM 1397 N N . THR B 1 7 ? 4.711 -10.305 -10.133 1 98.5 7 THR B N 1
ATOM 1398 C CA . THR B 1 7 ? 5.66 -9.461 -9.414 1 98.5 7 THR B CA 1
ATOM 1399 C C . THR B 1 7 ? 5.176 -8.008 -9.375 1 98.5 7 THR B C 1
ATOM 1401 O O . THR B 1 7 ? 4.562 -7.531 -10.328 1 98.5 7 THR B O 1
ATOM 1404 N N . ALA B 1 8 ? 5.453 -7.391 -8.281 1 98.19 8 ALA B N 1
ATOM 1405 C CA . ALA B 1 8 ? 5.109 -5.98 -8.102 1 98.19 8 ALA B CA 1
ATOM 1406 C C . ALA B 1 8 ? 6.363 -5.121 -7.984 1 98.19 8 ALA B C 1
ATOM 1408 O O . ALA B 1 8 ? 6.348 -4.078 -7.324 1 98.19 8 ALA B O 1
ATOM 1409 N N . SER B 1 9 ? 7.395 -5.559 -8.539 1 96.75 9 SER B N 1
ATOM 1410 C CA . SER B 1 9 ? 8.648 -4.82 -8.523 1 96.75 9 SER B CA 1
ATOM 1411 C C . SER B 1 9 ? 8.797 -3.959 -9.773 1 96.75 9 SER B C 1
ATOM 1413 O O . SER B 1 9 ? 8.562 -4.426 -10.891 1 96.75 9 SER B O 1
ATOM 1415 N N . PRO B 1 10 ? 9.172 -2.75 -9.57 1 95.56 10 PRO B N 1
ATOM 1416 C CA . PRO B 1 10 ? 9.469 -1.939 -10.758 1 95.56 10 PRO B CA 1
ATOM 1417 C C . PRO B 1 10 ? 10.789 -2.322 -11.422 1 95.56 10 PRO B C 1
ATOM 1419 O O . PRO B 1 10 ? 11.078 -1.867 -12.531 1 95.56 10 PRO B O 1
ATOM 1422 N N . HIS B 1 11 ? 11.602 -3.137 -10.727 1 94.56 11 HIS B N 1
ATOM 1423 C CA . HIS B 1 11 ? 12.883 -3.576 -11.281 1 94.56 11 HIS B CA 1
ATOM 1424 C C . HIS B 1 11 ? 12.734 -4.898 -12.023 1 94.56 11 HIS B C 1
ATOM 1426 O O . HIS B 1 11 ? 12.758 -5.969 -11.406 1 94.56 11 HIS B O 1
ATOM 1432 N N . GLU B 1 12 ? 12.734 -4.867 -13.289 1 91.56 12 GLU B N 1
ATOM 1433 C CA . GLU B 1 12 ? 12.445 -6.023 -14.125 1 91.56 12 GLU B CA 1
ATOM 1434 C C . GLU B 1 12 ? 13.5 -7.113 -13.953 1 91.56 12 GLU B C 1
ATOM 1436 O O . GLU B 1 12 ? 13.219 -8.297 -14.148 1 91.56 12 GLU B O 1
ATOM 1441 N N . LYS B 1 13 ? 14.688 -6.699 -13.633 1 91.75 13 LYS B N 1
ATOM 1442 C CA . LYS B 1 13 ? 15.766 -7.664 -13.469 1 91.75 13 LYS B CA 1
ATOM 1443 C C . LYS B 1 13 ? 16.344 -7.613 -12.062 1 91.75 13 LYS B C 1
ATOM 1445 O O . LYS B 1 13 ? 17.531 -7.867 -11.859 1 91.75 13 LYS B O 1
ATOM 1450 N N . GLY B 1 14 ? 15.508 -7.176 -11.133 1 95 14 GLY B N 1
ATOM 1451 C CA . GLY B 1 14 ? 15.961 -7.062 -9.758 1 95 14 GLY B CA 1
ATOM 1452 C C . GLY B 1 14 ? 15.797 -8.352 -8.969 1 95 14 GLY B C 1
ATOM 1453 O O . GLY B 1 14 ? 15.57 -9.414 -9.555 1 95 14 GLY B O 1
ATOM 1454 N N . ASN B 1 15 ? 16.016 -8.273 -7.719 1 97.06 15 ASN B N 1
ATOM 1455 C CA . ASN B 1 15 ? 15.977 -9.43 -6.828 1 97.06 15 ASN B CA 1
ATOM 1456 C C . ASN B 1 15 ? 14.633 -10.148 -6.895 1 97.06 15 ASN B C 1
ATOM 1458 O O . ASN B 1 15 ? 14.578 -11.359 -7.109 1 97.06 15 ASN B O 1
ATOM 1462 N N . THR B 1 16 ? 13.555 -9.398 -6.754 1 98.12 16 THR B N 1
ATOM 1463 C CA . THR B 1 16 ? 12.219 -9.977 -6.691 1 98.12 16 THR B CA 1
ATOM 1464 C C . THR B 1 16 ? 11.875 -10.688 -7.996 1 98.12 16 THR B C 1
ATOM 1466 O O . THR B 1 16 ? 11.398 -11.828 -7.98 1 98.12 16 THR B O 1
ATOM 1469 N N . ALA B 1 17 ? 12.125 -10 -9.078 1 97.38 17 ALA B N 1
ATOM 1470 C CA . ALA B 1 17 ? 11.875 -10.586 -10.398 1 97.38 17 ALA B CA 1
ATOM 1471 C C . ALA B 1 17 ? 12.656 -11.883 -10.578 1 97.38 17 ALA B C 1
ATOM 1473 O O . ALA B 1 17 ? 12.109 -12.891 -11.023 1 97.38 17 ALA B O 1
ATOM 1474 N N . THR B 1 18 ? 13.914 -11.875 -10.211 1 97.81 18 THR B N 1
ATOM 1475 C CA . THR B 1 18 ? 14.766 -13.047 -10.328 1 97.81 18 THR B CA 1
ATOM 1476 C C . THR B 1 18 ? 14.211 -14.211 -9.5 1 97.81 18 THR B C 1
ATOM 1478 O O . THR B 1 18 ? 14.102 -15.336 -9.992 1 97.81 18 THR B O 1
ATOM 1481 N N . LEU B 1 19 ? 13.82 -13.922 -8.281 1 98.69 19 LEU B N 1
ATOM 1482 C CA . LEU B 1 19 ? 13.305 -14.938 -7.379 1 98.69 19 LEU B CA 1
ATOM 1483 C C . LEU B 1 19 ? 12.039 -15.57 -7.949 1 98.69 19 LEU B C 1
ATOM 1485 O O . LEU B 1 19 ? 11.906 -16.797 -7.977 1 98.69 19 LEU B O 1
ATOM 1489 N N . VAL B 1 20 ? 11.102 -14.766 -8.422 1 98.69 20 VAL B N 1
ATOM 1490 C CA . VAL B 1 20 ? 9.836 -15.258 -8.953 1 98.69 20 VAL B CA 1
ATOM 1491 C C . VAL B 1 20 ? 10.086 -16.047 -10.234 1 98.69 20 VAL B C 1
ATOM 1493 O O . VAL B 1 20 ? 9.57 -17.156 -10.398 1 98.69 20 VAL B O 1
ATOM 1496 N N . GLN B 1 21 ? 10.922 -15.531 -11.102 1 98.38 21 GLN B N 1
ATOM 1497 C CA . GLN B 1 21 ? 11.18 -16.172 -12.383 1 98.38 21 GLN B CA 1
ATOM 1498 C C . GLN B 1 21 ? 11.883 -17.516 -12.195 1 98.38 21 GLN B C 1
ATOM 1500 O O . GLN B 1 21 ? 11.508 -18.516 -12.812 1 98.38 21 GLN B O 1
ATOM 1505 N N . LYS B 1 22 ? 12.891 -17.531 -11.344 1 98.44 22 LYS B N 1
ATOM 1506 C CA . LYS B 1 22 ? 13.602 -18.781 -11.078 1 98.44 22 LYS B CA 1
ATOM 1507 C C . LYS B 1 22 ? 12.68 -19.812 -10.422 1 98.44 22 LYS B C 1
ATOM 1509 O O . LYS B 1 22 ? 12.797 -21.016 -10.68 1 98.44 22 LYS B O 1
ATOM 1514 N N . SER B 1 23 ? 11.797 -19.344 -9.562 1 98.75 23 SER B N 1
ATOM 1515 C CA . SER B 1 23 ? 10.805 -20.219 -8.961 1 98.75 23 SER B CA 1
ATOM 1516 C C . SER B 1 23 ? 9.883 -20.828 -10.023 1 98.75 23 SER B C 1
ATOM 1518 O O . SER B 1 23 ? 9.594 -22.016 -9.992 1 98.75 23 SER B O 1
ATOM 1520 N N . LEU B 1 24 ? 9.391 -19.953 -10.93 1 98.81 24 LEU B N 1
ATOM 1521 C CA . LEU B 1 24 ? 8.523 -20.422 -12.008 1 98.81 24 LEU B CA 1
ATOM 1522 C C . LEU B 1 24 ? 9.25 -21.438 -12.891 1 98.81 24 LEU B C 1
ATOM 1524 O O . LEU B 1 24 ? 8.664 -22.438 -13.312 1 98.81 24 LEU B O 1
ATOM 1528 N N . GLU B 1 25 ? 10.516 -21.188 -13.172 1 98.69 25 GLU B N 1
ATOM 1529 C CA . GLU B 1 25 ? 11.312 -22.125 -13.945 1 98.69 25 GLU B CA 1
ATOM 1530 C C . GLU B 1 25 ? 11.375 -23.484 -13.266 1 98.69 25 GLU B C 1
ATOM 1532 O O . GLU B 1 25 ? 11.258 -24.516 -13.922 1 98.69 25 GLU B O 1
ATOM 1537 N N . ALA B 1 26 ? 11.594 -23.438 -12 1 98.62 26 ALA B N 1
ATOM 1538 C CA . ALA B 1 26 ? 11.727 -24.672 -11.234 1 98.62 26 ALA B CA 1
ATOM 1539 C C . ALA B 1 26 ? 10.445 -25.5 -11.297 1 98.62 26 ALA B C 1
ATOM 1541 O O . ALA B 1 26 ? 10.492 -26.719 -11.5 1 98.62 26 ALA B O 1
ATOM 1542 N N . VAL B 1 27 ? 9.297 -24.859 -11.141 1 98.62 27 VAL B N 1
ATOM 1543 C CA . VAL B 1 27 ? 8.055 -25.625 -11.141 1 98.62 27 VAL B CA 1
ATOM 1544 C C . VAL B 1 27 ? 7.691 -26.016 -12.57 1 98.62 27 VAL B C 1
ATOM 1546 O O . VAL B 1 27 ? 7.066 -27.062 -12.789 1 98.62 27 VAL B O 1
ATOM 1549 N N . ALA B 1 28 ? 8.062 -25.203 -13.531 1 98.75 28 ALA B N 1
ATOM 1550 C CA . ALA B 1 28 ? 7.895 -25.594 -14.922 1 98.75 28 ALA B CA 1
ATOM 1551 C C . ALA B 1 28 ? 8.656 -26.875 -15.227 1 98.75 28 ALA B C 1
ATOM 1553 O O . ALA B 1 28 ? 8.148 -27.75 -15.938 1 98.75 28 ALA B O 1
ATOM 1554 N N . ALA B 1 29 ? 9.805 -26.984 -14.672 1 98.44 29 ALA B N 1
ATOM 1555 C CA . ALA B 1 29 ? 10.633 -28.172 -14.859 1 98.44 29 ALA B CA 1
ATOM 1556 C C . ALA B 1 29 ? 9.977 -29.406 -14.258 1 98.44 29 ALA B C 1
ATOM 1558 O O . ALA B 1 29 ? 10.312 -30.547 -14.617 1 98.44 29 ALA B O 1
ATOM 1559 N N . LYS B 1 30 ? 9.078 -29.172 -13.461 1 98.31 30 LYS B N 1
ATOM 1560 C CA . LYS B 1 30 ? 8.352 -30.266 -12.82 1 98.31 30 LYS B CA 1
ATOM 1561 C C . LYS B 1 30 ? 7.012 -30.516 -13.5 1 98.31 30 LYS B C 1
ATOM 1563 O O . LYS B 1 30 ? 6.172 -31.25 -12.984 1 98.31 30 LYS B O 1
ATOM 1568 N N . GLY B 1 31 ? 6.727 -29.75 -14.531 1 98.31 31 GLY B N 1
ATOM 1569 C CA . GLY B 1 31 ? 5.594 -30.078 -15.383 1 98.31 31 GLY B CA 1
ATOM 1570 C C . GLY B 1 31 ? 4.492 -29.031 -15.336 1 98.31 31 GLY B C 1
ATOM 1571 O O . GLY B 1 31 ? 3.486 -29.156 -16.031 1 98.31 31 GLY B O 1
ATOM 1572 N N . ALA B 1 32 ? 4.617 -27.953 -14.586 1 98.62 32 ALA B N 1
ATOM 1573 C CA . ALA B 1 32 ? 3.592 -26.922 -14.492 1 98.62 32 ALA B CA 1
ATOM 1574 C C . ALA B 1 32 ? 3.648 -25.984 -15.695 1 98.62 32 ALA B C 1
ATOM 1576 O O . ALA B 1 32 ? 4.727 -25.688 -16.219 1 98.62 32 ALA B O 1
ATOM 1577 N N . GLU B 1 33 ? 2.555 -25.594 -16.188 1 98.69 33 GLU B N 1
ATOM 1578 C CA . GLU B 1 33 ? 2.48 -24.438 -17.078 1 98.69 33 GLU B CA 1
ATOM 1579 C C . GLU B 1 33 ? 2.613 -23.141 -16.297 1 98.69 33 GLU B C 1
ATOM 1581 O O . GLU B 1 33 ? 1.954 -22.953 -15.273 1 98.69 33 GLU B O 1
ATOM 1586 N N . THR B 1 34 ? 3.473 -22.281 -16.766 1 98.75 34 THR B N 1
ATOM 1587 C CA . THR B 1 34 ? 3.717 -21.078 -15.969 1 98.75 34 THR B CA 1
ATOM 1588 C C . THR B 1 34 ? 3.5 -19.828 -16.812 1 98.75 34 THR B C 1
ATOM 1590 O O . THR B 1 34 ? 3.58 -19.875 -18.047 1 98.75 34 THR B O 1
ATOM 1593 N N . GLU B 1 35 ? 3.178 -18.75 -16.203 1 98.56 35 GLU B N 1
ATOM 1594 C CA . GLU B 1 35 ? 3.068 -17.422 -16.781 1 98.56 35 GLU B CA 1
ATOM 1595 C C . GLU B 1 35 ? 3.584 -16.359 -15.812 1 98.56 35 GLU B C 1
ATOM 1597 O O . GLU B 1 35 ? 3.434 -16.5 -14.602 1 98.56 35 GLU B O 1
ATOM 1602 N N . TYR B 1 36 ? 4.215 -15.445 -16.375 1 98.31 36 TYR B N 1
ATOM 1603 C CA . TYR B 1 36 ? 4.812 -14.367 -15.586 1 98.31 36 TYR B CA 1
ATOM 1604 C C . TYR B 1 36 ? 4.152 -13.031 -15.906 1 98.31 36 TYR B C 1
ATOM 1606 O O . TYR B 1 36 ? 3.98 -12.68 -17.078 1 98.31 36 TYR B O 1
ATOM 1614 N N . VAL B 1 37 ? 3.748 -12.297 -14.867 1 98.19 37 VAL B N 1
ATOM 1615 C CA . VAL B 1 37 ? 3.119 -10.992 -14.992 1 98.19 37 VAL B CA 1
ATOM 1616 C C . VAL B 1 37 ? 3.844 -9.977 -14.109 1 98.19 37 VAL B C 1
ATOM 1618 O O . VAL B 1 37 ? 4.133 -10.258 -12.938 1 98.19 37 VAL B O 1
ATOM 1621 N N . ASN B 1 38 ? 4.191 -8.867 -14.609 1 97.94 38 ASN B N 1
ATOM 1622 C CA . ASN B 1 38 ? 4.766 -7.766 -13.852 1 97.94 38 ASN B CA 1
ATOM 1623 C C . ASN B 1 38 ? 3.781 -6.609 -13.711 1 97.94 38 ASN B C 1
ATOM 1625 O O . ASN B 1 38 ? 3.506 -5.902 -14.68 1 97.94 38 ASN B O 1
ATOM 1629 N N . LEU B 1 39 ? 3.311 -6.34 -12.523 1 98 39 LEU B N 1
ATOM 1630 C CA . LEU B 1 39 ? 2.301 -5.32 -12.266 1 98 39 LEU B CA 1
ATOM 1631 C C . LEU B 1 39 ? 2.832 -3.93 -12.594 1 98 39 LEU B C 1
ATOM 1633 O O . LEU B 1 39 ? 2.066 -3.041 -12.977 1 98 39 LEU B O 1
ATOM 1637 N N . ALA B 1 40 ? 4.156 -3.756 -12.461 1 96.62 40 ALA B N 1
ATOM 1638 C CA . ALA B 1 40 ? 4.758 -2.441 -12.664 1 96.62 40 ALA B CA 1
ATOM 1639 C C . ALA B 1 40 ? 4.723 -2.043 -14.133 1 96.62 40 ALA B C 1
ATOM 1641 O O . ALA B 1 40 ? 4.953 -0.881 -14.477 1 96.62 40 ALA B O 1
ATOM 1642 N N . LYS B 1 41 ? 4.406 -3.004 -15 1 96.25 41 LYS B N 1
ATOM 1643 C CA . LYS B 1 41 ? 4.344 -2.746 -16.438 1 96.25 41 LYS B CA 1
ATOM 1644 C C . LYS B 1 41 ? 2.904 -2.562 -16.906 1 96.25 41 LYS B C 1
ATOM 1646 O O . LYS B 1 41 ? 2.646 -2.406 -18.094 1 96.25 41 LYS B O 1
ATOM 1651 N N . LEU B 1 42 ? 1.999 -2.58 -16.016 1 97.25 42 LEU B N 1
ATOM 1652 C CA . LEU B 1 42 ? 0.575 -2.52 -16.328 1 97.25 42 LEU B CA 1
ATOM 1653 C C . LEU B 1 42 ? -0.044 -1.232 -15.789 1 97.25 42 LEU B C 1
ATOM 1655 O O . LEU B 1 42 ? 0.529 -0.58 -14.914 1 97.25 42 LEU B O 1
ATOM 1659 N N . ASN B 1 43 ? -1.111 -0.899 -16.391 1 96.31 43 ASN B N 1
ATOM 1660 C CA . ASN B 1 43 ? -1.908 0.221 -15.898 1 96.31 43 ASN B CA 1
ATOM 1661 C C . ASN B 1 43 ? -3.086 -0.255 -15.055 1 96.31 43 ASN B C 1
ATOM 1663 O O . ASN B 1 43 ? -4.105 -0.69 -15.594 1 96.31 43 ASN B O 1
ATOM 1667 N N . ILE B 1 44 ? -2.965 -0.213 -13.797 1 97.25 44 ILE B N 1
ATOM 1668 C CA . ILE B 1 44 ? -4.016 -0.549 -12.844 1 97.25 44 ILE B CA 1
ATOM 1669 C C . ILE B 1 44 ? -4.234 0.619 -11.883 1 97.25 44 ILE B C 1
ATOM 1671 O O . ILE B 1 44 ? -3.324 1 -11.141 1 97.25 44 ILE B O 1
ATOM 1675 N N . ASN B 1 45 ? -5.383 1.186 -11.906 1 96.62 45 ASN B N 1
ATOM 1676 C CA . ASN B 1 45 ? -5.695 2.326 -11.055 1 96.62 45 ASN B CA 1
ATOM 1677 C C . ASN B 1 45 ? -6.109 1.881 -9.656 1 96.62 45 ASN B C 1
ATOM 1679 O O . ASN B 1 45 ? -6.637 0.782 -9.477 1 96.62 45 ASN B O 1
ATOM 1683 N N . PRO B 1 46 ? -5.855 2.73 -8.656 1 97.44 46 PRO B N 1
ATOM 1684 C CA . PRO B 1 46 ? -6.32 2.41 -7.305 1 97.44 46 PRO B CA 1
ATOM 1685 C C . PRO B 1 46 ? -7.836 2.248 -7.227 1 97.44 46 PRO B C 1
ATOM 1687 O O . PRO B 1 46 ? -8.57 2.844 -8.023 1 97.44 46 PRO B O 1
ATOM 1690 N N . CYS B 1 47 ? -8.266 1.502 -6.332 1 97.5 47 CYS B N 1
ATOM 1691 C CA . CYS B 1 47 ? -9.695 1.293 -6.094 1 97.5 47 CYS B CA 1
ATOM 1692 C C . CYS B 1 47 ? -10.391 2.609 -5.785 1 97.5 47 CYS B C 1
ATOM 1694 O O . CYS B 1 47 ? -9.875 3.43 -5.023 1 97.5 47 CYS B O 1
ATOM 1696 N N . LYS B 1 48 ? -11.57 2.768 -6.301 1 95.25 48 LYS B N 1
ATOM 1697 C CA . LYS B 1 48 ? -12.336 3.996 -6.117 1 95.25 48 LYS B CA 1
ATOM 1698 C C . LYS B 1 48 ? -13.289 3.877 -4.934 1 95.25 48 LYS B C 1
ATOM 1700 O O . LYS B 1 48 ? -13.93 4.859 -4.543 1 95.25 48 LYS B O 1
ATOM 1705 N N . GLY B 1 49 ? -13.352 2.688 -4.398 1 94.31 49 GLY B N 1
ATOM 1706 C CA . GLY B 1 49 ? -14.258 2.465 -3.283 1 94.31 49 GLY B CA 1
ATOM 1707 C C . GLY B 1 49 ? -15.711 2.754 -3.627 1 94.31 49 GLY B C 1
ATOM 1708 O O . GLY B 1 49 ? -16.484 3.152 -2.76 1 94.31 49 GLY B O 1
ATOM 1709 N N . CYS B 1 50 ? -16.156 2.592 -4.852 1 94.69 50 CYS B N 1
ATOM 1710 C CA . CYS B 1 50 ? -17.469 3.025 -5.305 1 94.69 50 CYS B CA 1
ATOM 1711 C C . CYS B 1 50 ? -18.516 1.938 -5.066 1 94.69 50 CYS B C 1
ATOM 1713 O O . CYS B 1 50 ? -19.703 2.164 -5.266 1 94.69 50 CYS B O 1
ATOM 1715 N N . TYR B 1 51 ? -18.094 0.75 -4.836 1 94.62 51 TYR B N 1
ATOM 1716 C CA . TYR B 1 51 ? -18.938 -0.373 -4.441 1 94.62 51 TYR B CA 1
ATOM 1717 C C . TYR B 1 51 ? -19.734 -0.899 -5.629 1 94.62 51 TYR B C 1
ATOM 1719 O O . TYR B 1 51 ? -20.672 -1.695 -5.457 1 94.62 51 TYR B O 1
ATOM 1727 N N . TYR B 1 52 ? -19.438 -0.407 -6.809 1 96.25 52 TYR B N 1
ATOM 1728 C CA . TYR B 1 52 ? -20.078 -0.936 -8.008 1 96.25 52 TYR B CA 1
ATOM 1729 C C . TYR B 1 52 ? -20.016 -2.459 -8.031 1 96.25 52 TYR B C 1
ATOM 1731 O O . TYR B 1 52 ? -21.016 -3.121 -8.352 1 96.25 52 TYR B O 1
ATOM 1739 N N . CYS B 1 53 ? -18.938 -3.014 -7.562 1 95 53 CYS B N 1
ATOM 1740 C CA . CYS B 1 53 ? -18.672 -4.445 -7.637 1 95 53 CYS B CA 1
ATOM 1741 C C . CYS B 1 53 ? -19.484 -5.203 -6.582 1 95 53 CYS B C 1
ATOM 1743 O O . CYS B 1 53 ? -19.453 -6.434 -6.543 1 95 53 CYS B O 1
ATOM 1745 N N . LYS B 1 54 ? -20.125 -4.504 -5.742 1 94.88 54 LYS B N 1
ATOM 1746 C CA . LYS B 1 54 ? -20.984 -5.168 -4.77 1 94.88 54 LYS B CA 1
ATOM 1747 C C . LYS B 1 54 ? -22.359 -5.461 -5.363 1 94.88 54 LYS B C 1
ATOM 1749 O O . LYS B 1 54 ? -23.094 -6.316 -4.859 1 94.88 54 LYS B O 1
ATOM 1754 N N . SER B 1 55 ? -22.734 -4.742 -6.406 1 94.5 55 SER B N 1
ATOM 1755 C CA . SER B 1 55 ? -24 -4.969 -7.082 1 94.5 55 SER B CA 1
ATOM 1756 C C . SER B 1 55 ? -23.797 -5.512 -8.492 1 94.5 55 SER B C 1
ATOM 1758 O O . SER B 1 55 ? -24.75 -5.848 -9.18 1 94.5 55 SER B O 1
ATOM 1760 N N . HIS B 1 56 ? -22.578 -5.535 -8.938 1 93.69 56 HIS B N 1
ATOM 1761 C CA . HIS B 1 56 ? -22.172 -6.094 -10.227 1 93.69 56 HIS B CA 1
ATOM 1762 C C . HIS B 1 56 ? -21.031 -7.094 -10.062 1 93.69 56 HIS B C 1
ATOM 1764 O O . HIS B 1 56 ? -20.312 -7.062 -9.062 1 93.69 56 HIS B O 1
ATOM 1770 N N . ASP B 1 57 ? -20.766 -7.871 -11.023 1 89.5 57 ASP B N 1
ATOM 1771 C CA . ASP B 1 57 ? -19.797 -8.961 -10.891 1 89.5 57 ASP B CA 1
ATOM 1772 C C . ASP B 1 57 ? -18.406 -8.5 -11.289 1 89.5 57 ASP B C 1
ATOM 1774 O O . ASP B 1 57 ? -17.438 -9.273 -11.211 1 89.5 57 ASP B O 1
ATOM 1778 N N . THR B 1 58 ? -18.375 -7.242 -11.711 1 90.62 58 THR B N 1
ATOM 1779 C CA . THR B 1 58 ? -17.078 -6.742 -12.164 1 90.62 58 THR B CA 1
ATOM 1780 C C . THR B 1 58 ? -16.828 -5.328 -11.641 1 90.62 58 THR B C 1
ATOM 1782 O O . THR B 1 58 ? -17.75 -4.688 -11.125 1 90.62 58 THR B O 1
ATOM 1785 N N . CYS B 1 59 ? -15.594 -4.969 -11.617 1 95.38 59 CYS B N 1
ATOM 1786 C CA . CYS B 1 59 ? -15.242 -3.592 -11.289 1 95.38 59 CYS B CA 1
ATOM 1787 C C . CYS B 1 59 ? -15.672 -2.637 -12.391 1 95.38 59 CYS B C 1
ATOM 1789 O O . CYS B 1 59 ? -15.648 -2.994 -13.57 1 95.38 59 CYS B O 1
ATOM 1791 N N . VAL B 1 60 ? -16 -1.442 -12.062 1 96.31 60 VAL B N 1
ATOM 1792 C CA . VAL B 1 60 ? -16.453 -0.426 -13.008 1 96.31 60 VAL B CA 1
ATOM 1793 C C . VAL B 1 60 ? -15.258 0.066 -13.836 1 96.31 60 VAL B C 1
ATOM 1795 O O . VAL B 1 60 ? -15.43 0.519 -14.969 1 96.31 60 VAL B O 1
ATOM 1798 N N . GLN B 1 61 ? -14.078 -0.063 -13.203 1 96.88 61 GLN B N 1
ATOM 1799 C CA . GLN B 1 61 ? -12.883 0.426 -13.883 1 96.88 61 GLN B CA 1
ATOM 1800 C C . GLN B 1 61 ? -12.453 -0.529 -14.992 1 96.88 61 GLN B C 1
ATOM 1802 O O . GLN B 1 61 ? -12.5 -1.749 -14.82 1 96.88 61 GLN B O 1
ATOM 1807 N N . LYS B 1 62 ? -12.133 0.027 -16.141 1 96.12 62 LYS B N 1
ATOM 1808 C CA . LYS B 1 62 ? -11.641 -0.75 -17.281 1 96.12 62 LYS B CA 1
ATOM 1809 C C . LYS B 1 62 ? -10.148 -0.524 -17.5 1 96.12 62 LYS B C 1
ATOM 1811 O O . LYS B 1 62 ? -9.75 0.397 -18.203 1 96.12 62 LYS B O 1
ATOM 1816 N N . ASP B 1 63 ? -9.344 -1.233 -16.875 1 97.19 63 ASP B N 1
ATOM 1817 C CA . ASP B 1 63 ? -7.895 -1.178 -17 1 97.19 63 ASP B CA 1
ATOM 1818 C C . ASP B 1 63 ? -7.285 -2.578 -17 1 97.19 63 ASP B C 1
ATOM 1820 O O . ASP B 1 63 ? -7.98 -3.562 -17.25 1 97.19 63 ASP B O 1
ATOM 1824 N N . ASP B 1 64 ? -6.027 -2.738 -16.797 1 98 64 ASP B N 1
ATOM 1825 C CA . ASP B 1 64 ? -5.328 -4.008 -16.984 1 98 64 ASP B CA 1
ATOM 1826 C C . ASP B 1 64 ? -5.637 -4.977 -15.836 1 98 64 ASP B C 1
ATOM 1828 O O . ASP B 1 64 ? -5.23 -6.141 -15.875 1 98 64 ASP B O 1
ATOM 1832 N N . PHE B 1 65 ? -6.379 -4.496 -14.828 1 97.81 65 PHE B N 1
ATOM 1833 C CA . PHE B 1 65 ? -6.73 -5.355 -13.703 1 97.81 65 PHE B CA 1
ATOM 1834 C C . PHE B 1 65 ? -7.48 -6.594 -14.18 1 97.81 65 PHE B C 1
ATOM 18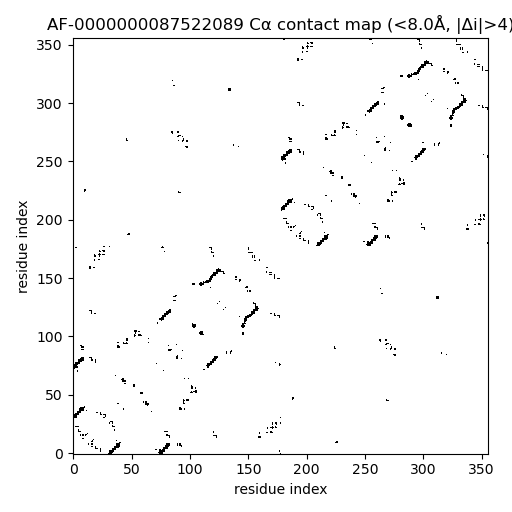36 O O . PHE B 1 65 ? -7.188 -7.707 -13.742 1 97.81 65 PHE B O 1
ATOM 1843 N N . ALA B 1 66 ? -8.383 -6.387 -15.102 1 95.69 66 ALA B N 1
ATOM 1844 C CA . ALA B 1 66 ? -9.234 -7.473 -15.586 1 95.69 66 ALA B CA 1
ATOM 1845 C C . ALA B 1 66 ? -8.391 -8.578 -16.219 1 95.69 66 ALA B C 1
ATOM 1847 O O . ALA B 1 66 ? -8.648 -9.766 -16 1 95.69 66 ALA B O 1
ATOM 1848 N N . SER B 1 67 ? -7.414 -8.164 -16.953 1 96.62 67 SER B N 1
ATOM 1849 C CA . SER B 1 67 ? -6.57 -9.148 -17.625 1 96.62 67 SER B CA 1
ATOM 1850 C C . SER B 1 67 ? -5.77 -9.961 -16.625 1 96.62 67 SER B C 1
ATOM 1852 O O . SER B 1 67 ? -5.586 -11.172 -16.797 1 96.62 67 SER B O 1
ATOM 1854 N N . VAL B 1 68 ? -5.242 -9.367 -15.594 1 97.5 68 VAL B N 1
ATOM 1855 C CA . VAL B 1 68 ? -4.5 -10.07 -14.555 1 97.5 68 VAL B CA 1
ATOM 1856 C C . VAL B 1 68 ? -5.43 -11.039 -13.82 1 97.5 68 VAL B C 1
ATOM 1858 O O . VAL B 1 68 ? -5.059 -12.188 -13.562 1 97.5 68 VAL B O 1
ATOM 1861 N N . MET B 1 69 ? -6.645 -10.57 -13.547 1 95.56 69 MET B N 1
ATOM 1862 C CA . MET B 1 69 ? -7.59 -11.406 -12.812 1 95.56 69 MET B CA 1
ATOM 1863 C C . MET B 1 69 ? -7.992 -12.625 -13.633 1 95.56 69 MET B C 1
ATOM 1865 O O . MET B 1 69 ? -8.219 -13.703 -13.078 1 95.56 69 MET B O 1
ATOM 1869 N N . GLU B 1 70 ? -8.102 -12.445 -14.961 1 95.69 70 GLU B N 1
ATOM 1870 C CA . GLU B 1 70 ? -8.367 -13.594 -15.828 1 95.69 70 GLU B CA 1
ATOM 1871 C C . GLU B 1 70 ? -7.293 -14.664 -15.664 1 95.69 70 GLU B C 1
ATOM 1873 O O . GLU B 1 70 ? -7.605 -15.859 -15.602 1 95.69 70 GLU B O 1
ATOM 1878 N N . LYS B 1 71 ? -6.074 -14.227 -15.562 1 96.81 71 LYS B N 1
ATOM 1879 C CA . LYS B 1 71 ? -4.961 -15.148 -15.367 1 96.81 71 LYS B CA 1
ATOM 1880 C C . LYS B 1 71 ? -5.023 -15.805 -13.992 1 96.81 71 LYS B C 1
ATOM 1882 O O . LYS B 1 71 ? -4.809 -17.016 -13.859 1 96.81 71 LYS B O 1
ATOM 1887 N N . VAL B 1 72 ? -5.324 -15.039 -12.992 1 96.12 72 VAL B N 1
ATOM 1888 C CA . VAL B 1 72 ? -5.434 -15.547 -11.625 1 96.12 72 VAL B CA 1
ATOM 1889 C C . VAL B 1 72 ? -6.543 -16.594 -11.547 1 96.12 72 VAL B C 1
ATOM 1891 O O . VAL B 1 72 ? -6.352 -17.672 -10.984 1 96.12 72 VAL B O 1
ATOM 1894 N N . VAL B 1 73 ? -7.66 -16.266 -12.164 1 94.44 73 VAL B N 1
ATOM 1895 C CA . VAL B 1 73 ? -8.828 -17.141 -12.133 1 94.44 73 VAL B CA 1
ATOM 1896 C C . VAL B 1 73 ? -8.516 -18.438 -12.867 1 94.44 73 VAL B C 1
ATOM 1898 O O . VAL B 1 73 ? -8.969 -19.516 -12.461 1 94.44 73 VAL B O 1
ATOM 1901 N N . SER B 1 74 ? -7.75 -18.391 -13.828 1 96.06 74 SER B N 1
ATOM 1902 C CA . SER B 1 74 ? -7.445 -19.562 -14.648 1 96.06 74 SER B CA 1
ATOM 1903 C C . SER B 1 74 ? -6.324 -20.391 -14.031 1 96.06 74 SER B C 1
ATOM 1905 O O . SER B 1 74 ? -6.094 -21.531 -14.438 1 96.06 74 SER B O 1
ATOM 1907 N N . ALA B 1 75 ? -5.637 -19.859 -13.07 1 98 75 ALA B N 1
ATOM 1908 C CA . ALA B 1 75 ? -4.469 -20.531 -12.5 1 98 75 ALA B CA 1
ATOM 1909 C C . ALA B 1 75 ? -4.871 -21.453 -11.344 1 98 75 ALA B C 1
ATOM 1911 O O . ALA B 1 75 ? -5.934 -21.266 -10.742 1 98 75 ALA B O 1
ATOM 1912 N N . ASP B 1 76 ? -4.051 -22.422 -11.078 1 98.44 76 ASP B N 1
ATOM 1913 C CA . ASP B 1 76 ? -4.172 -23.281 -9.898 1 98.44 76 ASP B CA 1
ATOM 1914 C C . ASP B 1 76 ? -3.346 -22.719 -8.742 1 98.44 76 ASP B C 1
ATOM 1916 O O . ASP B 1 76 ? -3.715 -22.891 -7.574 1 98.44 76 ASP B O 1
ATOM 1920 N N . GLY B 1 77 ? -2.221 -22.172 -9.055 1 98.62 77 GLY B N 1
ATOM 1921 C CA . GLY B 1 77 ? -1.316 -21.578 -8.078 1 98.62 77 GLY B CA 1
ATOM 1922 C C . GLY B 1 77 ? -0.878 -20.172 -8.453 1 98.62 77 GLY B C 1
ATOM 1923 O O . GLY B 1 77 ? -0.703 -19.859 -9.633 1 98.62 77 GLY B O 1
ATOM 1924 N N . ILE B 1 78 ? -0.75 -19.328 -7.492 1 98.81 78 ILE B N 1
ATOM 1925 C CA . ILE B 1 78 ? -0.311 -17.953 -7.668 1 98.81 78 ILE B CA 1
ATOM 1926 C C . ILE B 1 78 ? 0.932 -17.688 -6.82 1 98.81 78 ILE B C 1
ATOM 1928 O O . ILE B 1 78 ? 0.956 -18.016 -5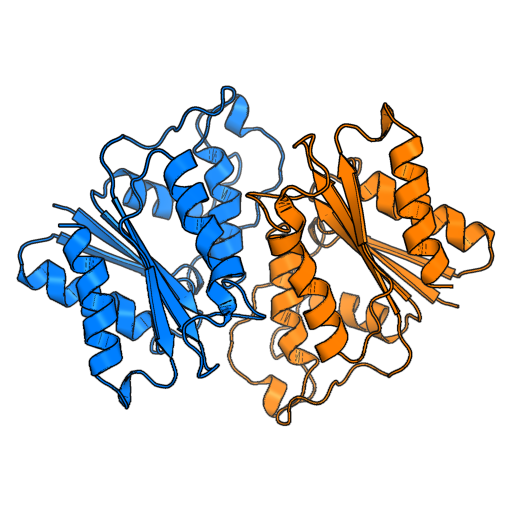.629 1 98.81 78 ILE B O 1
ATOM 1932 N N . LEU B 1 79 ? 1.95 -17.25 -7.383 1 98.88 79 LEU B N 1
ATOM 1933 C CA . LEU B 1 79 ? 3.158 -16.797 -6.703 1 98.88 79 LEU B CA 1
ATOM 1934 C C . LEU B 1 79 ? 3.281 -15.281 -6.773 1 98.88 79 LEU B C 1
ATOM 1936 O O . LEU B 1 79 ? 3.529 -14.719 -7.844 1 98.88 79 LEU B O 1
ATOM 1940 N N . MET B 1 80 ? 3.092 -14.641 -5.695 1 98.75 80 MET B N 1
ATOM 1941 C CA . MET B 1 80 ? 3.115 -13.18 -5.617 1 98.75 80 MET B CA 1
ATOM 1942 C C . MET B 1 80 ? 4.457 -12.688 -5.082 1 98.75 80 MET B C 1
ATOM 1944 O O . MET B 1 80 ? 4.902 -13.117 -4.016 1 98.75 80 MET B O 1
ATOM 1948 N N . GLY B 1 81 ? 5.109 -11.828 -5.801 1 98.69 81 GLY B N 1
ATOM 1949 C CA . GLY B 1 81 ? 6.395 -11.281 -5.402 1 98.69 81 GLY B CA 1
ATOM 1950 C C . GLY B 1 81 ? 6.391 -9.773 -5.262 1 98.69 81 GLY B C 1
ATOM 1951 O O . GLY B 1 81 ? 5.812 -9.07 -6.09 1 98.69 81 GLY B O 1
ATOM 1952 N N . SER B 1 82 ? 7.035 -9.289 -4.277 1 98.69 82 SER B N 1
ATOM 1953 C CA . SER B 1 82 ? 7.176 -7.848 -4.078 1 98.69 82 SER B CA 1
ATOM 1954 C C . SER B 1 82 ? 8.453 -7.516 -3.312 1 98.69 82 SER B C 1
ATOM 1956 O O . SER B 1 82 ? 8.812 -8.219 -2.363 1 98.69 82 SER B O 1
ATOM 1958 N N . PRO B 1 83 ? 9.172 -6.445 -3.713 1 98.12 83 PRO B N 1
ATOM 1959 C CA . PRO B 1 83 ? 10.125 -5.875 -2.76 1 98.12 83 PRO B CA 1
ATOM 1960 C C . PRO B 1 83 ? 9.445 -5.23 -1.556 1 98.12 83 PRO B C 1
ATOM 1962 O O . PRO B 1 83 ? 8.234 -4.996 -1.581 1 98.12 83 PRO B O 1
ATOM 1965 N N . VAL B 1 84 ? 10.18 -4.996 -0.509 1 97.81 84 VAL B N 1
ATOM 1966 C CA . VAL B 1 84 ? 9.688 -4.277 0.661 1 97.81 84 VAL B CA 1
ATOM 1967 C C . VAL B 1 84 ? 10.062 -2.801 0.559 1 97.81 84 VAL B C 1
ATOM 1969 O O . VAL B 1 84 ? 11.242 -2.457 0.518 1 97.81 84 VAL B O 1
ATOM 1972 N N . TYR B 1 85 ? 9.094 -1.96 0.391 1 96.81 85 TYR B N 1
ATOM 1973 C CA . TYR B 1 85 ? 9.234 -0.508 0.396 1 96.81 85 TYR B CA 1
ATOM 1974 C C . TYR B 1 85 ? 8.578 0.098 1.633 1 96.81 85 TYR B C 1
ATOM 1976 O O . TYR B 1 85 ? 7.379 -0.078 1.857 1 96.81 85 TYR B O 1
ATOM 1984 N N . PHE B 1 86 ? 9.422 0.767 2.389 1 95.81 86 PHE B N 1
ATOM 1985 C CA . PHE B 1 86 ? 8.945 1.382 3.621 1 95.81 86 PHE B CA 1
ATOM 1986 C C . PHE B 1 86 ? 8.172 0.372 4.465 1 95.81 86 PHE B C 1
ATOM 1988 O O . PHE B 1 86 ? 7.027 0.616 4.844 1 95.81 86 PHE B O 1
ATOM 1995 N N . PHE B 1 87 ? 8.828 -0.792 4.711 1 95.75 87 PHE B N 1
ATOM 1996 C CA . PHE B 1 87 ? 8.461 -1.803 5.695 1 95.75 87 PHE B CA 1
ATOM 1997 C C . PHE B 1 87 ? 7.312 -2.666 5.188 1 95.75 87 PHE B C 1
ATOM 1999 O O . PHE B 1 87 ? 6.793 -3.51 5.922 1 95.75 87 PHE B O 1
ATOM 2006 N N . ASP B 1 88 ? 6.875 -2.451 3.939 1 97.31 88 ASP B N 1
ATOM 2007 C CA . ASP B 1 88 ? 5.723 -3.184 3.418 1 97.31 88 ASP B CA 1
ATOM 2008 C C . ASP B 1 88 ? 5.871 -3.447 1.921 1 97.31 88 ASP B C 1
ATOM 2010 O O . ASP B 1 88 ? 6.91 -3.141 1.331 1 97.31 88 ASP B O 1
ATOM 2014 N N . ILE B 1 89 ? 4.836 -3.982 1.289 1 98.12 89 ILE B N 1
ATOM 2015 C CA . ILE B 1 89 ? 4.836 -4.25 -0.145 1 98.12 89 ILE B CA 1
ATOM 2016 C C . ILE B 1 89 ? 4.848 -2.93 -0.915 1 98.12 89 ILE B C 1
ATOM 2018 O O . ILE B 1 89 ? 4.656 -1.861 -0.329 1 98.12 89 ILE B O 1
ATOM 2022 N N . THR B 1 90 ? 5.109 -3.064 -2.168 1 98.44 90 THR B N 1
ATOM 2023 C CA . THR B 1 90 ? 5.145 -1.879 -3.016 1 98.44 90 THR B CA 1
ATOM 2024 C C . THR B 1 90 ? 3.738 -1.338 -3.252 1 98.44 90 THR B C 1
ATOM 2026 O O . THR B 1 90 ? 2.756 -2.064 -3.102 1 98.44 90 THR B O 1
ATOM 2029 N N . ALA B 1 91 ? 3.701 -0.094 -3.631 1 98.44 91 ALA B N 1
ATOM 2030 C CA . ALA B 1 91 ? 2.438 0.518 -4.031 1 98.44 91 ALA B CA 1
ATOM 2031 C C . ALA B 1 91 ? 1.799 -0.247 -5.188 1 98.44 91 ALA B C 1
ATOM 2033 O O . ALA B 1 91 ? 0.574 -0.375 -5.254 1 98.44 91 ALA B O 1
ATOM 2034 N N . GLN B 1 92 ? 2.637 -0.753 -6.117 1 97.88 92 GLN B N 1
ATOM 2035 C CA . GLN B 1 92 ? 2.135 -1.538 -7.242 1 97.88 92 GLN B CA 1
ATOM 2036 C C . GLN B 1 92 ? 1.294 -2.717 -6.758 1 97.88 92 GLN B C 1
ATOM 2038 O O . GLN B 1 92 ? 0.2 -2.957 -7.273 1 97.88 92 GLN B O 1
ATOM 2043 N N . GLU B 1 93 ? 1.814 -3.391 -5.777 1 98.31 93 GLU B N 1
ATOM 2044 C CA . GLU B 1 93 ? 1.075 -4.539 -5.258 1 98.31 93 GLU B CA 1
ATOM 2045 C C . GLU B 1 93 ? -0.162 -4.09 -4.48 1 98.31 93 GLU B C 1
ATOM 2047 O O . GLU B 1 93 ? -1.218 -4.719 -4.574 1 98.31 93 GLU B O 1
ATOM 2052 N N . LYS B 1 94 ? -0.02 -3.031 -3.689 1 98.56 94 LYS B N 1
ATOM 2053 C CA . LYS B 1 94 ? -1.151 -2.578 -2.885 1 98.56 94 LYS B CA 1
ATOM 2054 C C . LYS B 1 94 ? -2.309 -2.125 -3.77 1 98.56 94 LYS B C 1
ATOM 2056 O O . LYS B 1 94 ? -3.475 -2.307 -3.416 1 98.56 94 LYS B O 1
ATOM 2061 N N . VAL B 1 95 ? -2.01 -1.483 -4.871 1 98.38 95 VAL B N 1
ATOM 2062 C CA . VAL B 1 95 ? -3.031 -1.118 -5.844 1 98.38 95 VAL B CA 1
ATOM 2063 C C . VAL B 1 95 ? -3.777 -2.369 -6.305 1 98.38 95 VAL B C 1
ATOM 2065 O O . VAL B 1 95 ? -5.012 -2.393 -6.316 1 98.38 95 VAL B O 1
ATOM 2068 N N . PHE B 1 96 ? -3.041 -3.396 -6.617 1 98.25 96 PHE B N 1
ATOM 2069 C CA . PHE B 1 96 ? -3.633 -4.652 -7.059 1 98.25 96 PHE B CA 1
ATOM 2070 C C . PHE B 1 96 ? -4.492 -5.262 -5.957 1 98.25 96 PHE B C 1
ATOM 2072 O O . PHE B 1 96 ? -5.629 -5.668 -6.199 1 98.25 96 PHE B O 1
ATOM 2079 N N . ILE B 1 97 ? -3.973 -5.301 -4.75 1 97.94 97 ILE B N 1
ATOM 2080 C CA . ILE B 1 97 ? -4.652 -5.91 -3.611 1 97.94 97 ILE B CA 1
ATOM 2081 C C . ILE B 1 97 ? -5.973 -5.188 -3.352 1 97.94 97 ILE B C 1
ATOM 2083 O O . ILE B 1 97 ? -7.012 -5.828 -3.168 1 97.94 97 ILE B O 1
ATOM 2087 N N . ASP B 1 98 ? -5.969 -3.867 -3.357 1 98.06 98 ASP B N 1
ATOM 2088 C CA . ASP B 1 98 ? -7.195 -3.121 -3.092 1 98.06 98 ASP B CA 1
ATOM 2089 C C . ASP B 1 98 ? -8.258 -3.41 -4.156 1 98.06 98 ASP B C 1
ATOM 2091 O O . ASP B 1 98 ? -9.453 -3.426 -3.859 1 98.06 98 ASP B O 1
ATOM 2095 N N . ARG B 1 99 ? -7.805 -3.684 -5.367 1 97.5 99 ARG B N 1
ATOM 2096 C CA . ARG B 1 99 ? -8.719 -3.953 -6.477 1 97.5 99 ARG B CA 1
ATOM 2097 C C . ARG B 1 99 ? -9.359 -5.328 -6.332 1 97.5 99 ARG B C 1
ATOM 2099 O O . ARG B 1 99 ? -10.375 -5.609 -6.969 1 97.5 99 ARG B O 1
ATOM 2106 N N . LEU B 1 100 ? -8.781 -6.203 -5.488 1 96.31 100 LEU B N 1
ATOM 2107 C CA . LEU B 1 100 ? -9.344 -7.527 -5.258 1 96.31 100 LEU B CA 1
ATOM 2108 C C . LEU B 1 100 ? -10.703 -7.434 -4.566 1 96.31 100 LEU B C 1
ATOM 2110 O O . LEU B 1 100 ? -11.445 -8.414 -4.508 1 96.31 100 LEU B O 1
ATOM 2114 N N . TYR B 1 101 ? -11.023 -6.234 -4.051 1 95.62 101 TYR B N 1
ATOM 2115 C CA . TYR B 1 101 ? -12.344 -6.023 -3.475 1 95.62 101 TYR B CA 1
ATOM 2116 C C . TYR B 1 101 ? -13.438 -6.371 -4.477 1 95.62 101 TYR B C 1
ATOM 2118 O O . TYR B 1 101 ? -14.516 -6.836 -4.094 1 95.62 101 TYR B O 1
ATOM 2126 N N . ALA B 1 102 ? -13.133 -6.262 -5.73 1 95 102 ALA B N 1
ATOM 2127 C CA . ALA B 1 102 ? -14.078 -6.59 -6.797 1 95 102 ALA B CA 1
ATOM 2128 C C . ALA B 1 102 ? -14.305 -8.102 -6.879 1 95 102 ALA B C 1
ATOM 2130 O O . ALA B 1 102 ? -15.25 -8.555 -7.527 1 95 102 ALA B O 1
ATOM 2131 N N . CYS B 1 103 ? -13.445 -8.875 -6.238 1 94.5 103 CYS B N 1
ATOM 2132 C CA . CYS B 1 103 ? -13.508 -10.328 -6.324 1 94.5 103 CYS B CA 1
ATOM 2133 C C . CYS B 1 103 ? -14.289 -10.906 -5.152 1 94.5 103 CYS B C 1
ATOM 2135 O O . CYS B 1 103 ? -14.383 -12.133 -5.012 1 94.5 103 CYS B O 1
ATOM 2137 N N . VAL B 1 104 ? -14.742 -10.047 -4.344 1 92.88 104 VAL B N 1
ATOM 2138 C CA . VAL B 1 104 ? -15.656 -10.445 -3.271 1 92.88 104 VAL B CA 1
ATOM 2139 C C . VAL B 1 104 ? -17.016 -9.789 -3.488 1 92.88 104 VAL B C 1
ATOM 2141 O O . VAL B 1 104 ? -17.094 -8.625 -3.885 1 92.88 104 VAL B O 1
ATOM 2144 N N . ASP B 1 105 ? -18.062 -10.508 -3.285 1 91 105 ASP B N 1
ATOM 2145 C CA . ASP B 1 105 ? -19.391 -9.984 -3.57 1 91 105 ASP B CA 1
ATOM 2146 C C . ASP B 1 105 ? -19.969 -9.25 -2.361 1 91 105 ASP B C 1
ATOM 2148 O O . ASP B 1 105 ? -19.234 -8.961 -1.402 1 91 105 ASP B O 1
ATOM 2152 N N . GLY B 1 106 ? -21.219 -8.82 -2.459 1 87.5 106 GLY B N 1
ATOM 2153 C CA . GLY B 1 106 ? -21.859 -8.023 -1.426 1 87.5 106 GLY B CA 1
ATOM 2154 C C . GLY B 1 106 ? -22.031 -8.766 -0.115 1 87.5 106 GLY B C 1
ATOM 2155 O O . GLY B 1 106 ? -22.203 -8.148 0.937 1 87.5 106 GLY B O 1
ATOM 2156 N N . GLU B 1 107 ? -21.969 -10.07 -0.173 1 89.44 107 GLU B N 1
ATOM 2157 C CA . GLU B 1 107 ? -22.062 -10.891 1.027 1 89.44 107 GLU B CA 1
ATOM 2158 C C . GLU B 1 107 ? -20.688 -11.352 1.493 1 89.44 107 GLU B C 1
ATOM 2160 O O . GLU B 1 107 ? -20.578 -12.25 2.338 1 89.44 107 GLU B O 1
ATOM 2165 N N . HIS B 1 108 ? -19.688 -10.828 0.851 1 84.62 108 HIS B N 1
ATOM 2166 C CA . HIS B 1 108 ? -18.281 -11.07 1.187 1 84.62 108 HIS B CA 1
ATOM 2167 C C . HIS B 1 108 ? -17.859 -12.484 0.807 1 84.62 108 HIS B C 1
ATOM 2169 O O . HIS B 1 108 ? -17.031 -13.094 1.481 1 84.62 108 HIS B O 1
ATOM 2175 N N . LYS B 1 109 ? -18.609 -13.047 -0.193 1 91.5 109 LYS B N 1
ATOM 2176 C CA . LYS B 1 109 ? -18.203 -14.32 -0.761 1 91.5 109 LYS B CA 1
ATOM 2177 C C . LYS B 1 109 ? -17.266 -14.117 -1.942 1 91.5 109 LYS B C 1
ATOM 2179 O O . LYS B 1 109 ? -17.469 -13.227 -2.762 1 91.5 109 LYS B O 1
ATOM 2184 N N . SER B 1 110 ? -16.359 -15.008 -2.016 1 94 110 SER B N 1
ATOM 2185 C CA . SER B 1 110 ? -15.352 -14.891 -3.064 1 94 110 SER B CA 1
ATOM 2186 C C . SER B 1 110 ? -15.93 -15.258 -4.426 1 94 110 SER B C 1
ATOM 2188 O O . SER B 1 110 ? -16.688 -16.219 -4.543 1 94 110 SER B O 1
ATOM 2190 N N . ARG B 1 111 ? -15.5 -14.484 -5.438 1 92.69 111 ARG B N 1
ATOM 2191 C CA . ARG B 1 111 ? -15.844 -14.789 -6.824 1 92.69 111 ARG B CA 1
ATOM 2192 C C . ARG B 1 111 ? -14.773 -15.656 -7.473 1 92.69 111 ARG B C 1
ATOM 2194 O O . ARG B 1 111 ? -14.938 -16.109 -8.609 1 92.69 111 ARG B O 1
ATOM 2201 N N . VAL B 1 112 ? -13.672 -15.875 -6.707 1 94 112 VAL B N 1
ATOM 2202 C CA . VAL B 1 112 ? -12.562 -16.688 -7.199 1 94 112 VAL B CA 1
ATOM 2203 C C . VAL B 1 112 ? -12.867 -18.156 -6.992 1 94 112 VAL B C 1
ATOM 2205 O O . VAL B 1 112 ? -13.297 -18.562 -5.91 1 94 112 VAL B O 1
ATOM 2208 N N . PRO B 1 113 ? -12.719 -18.953 -8.039 1 95.06 113 PRO B N 1
ATOM 2209 C CA . PRO B 1 113 ? -12.953 -20.391 -7.887 1 95.06 113 PRO B CA 1
ATOM 2210 C C . PRO B 1 113 ? -12.117 -21.016 -6.77 1 95.06 113 PRO B C 1
ATOM 2212 O O . PRO B 1 113 ? -10.961 -20.625 -6.57 1 95.06 113 PRO B O 1
ATOM 2215 N N . PRO B 1 114 ? -12.656 -21.953 -6.055 1 93.69 114 PRO B N 1
ATOM 2216 C CA . PRO B 1 114 ? -11.945 -22.594 -4.941 1 93.69 114 PRO B CA 1
ATOM 2217 C C . PRO B 1 114 ? -10.797 -23.484 -5.41 1 93.69 114 PRO B C 1
ATOM 2219 O O . PRO B 1 114 ? -10.688 -23.781 -6.605 1 93.69 114 PRO B O 1
ATOM 2222 N N . GLY B 1 115 ? -9.945 -23.781 -4.48 1 96.38 115 GLY B N 1
ATOM 2223 C CA . GLY B 1 115 ? -8.922 -24.781 -4.738 1 96.38 115 GLY B CA 1
ATOM 2224 C C . GLY B 1 115 ? -7.59 -24.188 -5.145 1 96.38 115 GLY B C 1
ATOM 2225 O O . GLY B 1 115 ? -6.664 -24.906 -5.512 1 96.38 115 GLY B O 1
ATOM 2226 N N . LYS B 1 116 ? -7.504 -22.938 -5.113 1 98 116 LYS B N 1
ATOM 2227 C CA . LYS B 1 116 ? -6.262 -22.281 -5.52 1 98 116 LYS B CA 1
ATOM 2228 C C . LYS B 1 116 ? -5.312 -22.109 -4.336 1 98 116 LYS B C 1
ATOM 2230 O O . LYS B 1 116 ? -5.754 -21.984 -3.193 1 98 116 LYS B O 1
ATOM 2235 N N . LYS B 1 117 ? -4.043 -22.109 -4.691 1 98.75 117 LYS B N 1
ATOM 2236 C CA . LYS B 1 117 ? -2.994 -21.875 -3.705 1 98.75 117 LYS B CA 1
ATOM 2237 C C . LYS B 1 117 ? -2.209 -20.609 -4.031 1 98.75 117 LYS B C 1
ATOM 2239 O O . LYS B 1 117 ? -2.121 -20.219 -5.191 1 98.75 117 LYS B O 1
ATOM 2244 N N . MET B 1 118 ? -1.704 -20.047 -2.986 1 98.69 118 MET B N 1
ATOM 2245 C CA . MET B 1 118 ? -0.934 -18.828 -3.188 1 98.69 118 MET B CA 1
ATOM 2246 C C . MET B 1 118 ? 0.306 -18.812 -2.299 1 98.69 118 MET B C 1
ATOM 2248 O O . MET B 1 118 ? 0.238 -19.172 -1.126 1 98.69 118 MET B O 1
ATOM 2252 N N . GLY B 1 119 ? 1.438 -18.578 -2.83 1 98.81 119 GLY B N 1
ATOM 2253 C CA . GLY B 1 119 ? 2.68 -18.328 -2.115 1 98.81 119 GLY B CA 1
ATOM 2254 C C . GLY B 1 119 ? 3.188 -16.906 -2.285 1 98.81 119 GLY B C 1
ATOM 2255 O O . GLY B 1 119 ? 2.805 -16.203 -3.229 1 98.81 119 GLY B O 1
ATOM 2256 N N . PHE B 1 120 ? 4.004 -16.453 -1.38 1 98.81 120 PHE B N 1
ATOM 2257 C CA . PHE B 1 120 ? 4.504 -15.086 -1.391 1 98.81 120 PHE B CA 1
ATOM 2258 C C . PHE B 1 120 ? 6.027 -15.07 -1.359 1 98.81 120 PHE B C 1
ATOM 2260 O O . PHE B 1 120 ? 6.648 -15.852 -0.641 1 98.81 120 PHE B O 1
ATOM 2267 N N . ILE B 1 121 ? 6.59 -14.219 -2.15 1 98.69 121 ILE B N 1
ATOM 2268 C CA . ILE B 1 121 ? 8.031 -13.961 -2.158 1 98.69 121 ILE B CA 1
ATOM 2269 C C . ILE B 1 121 ? 8.289 -12.477 -1.953 1 98.69 121 ILE B C 1
ATOM 2271 O O . ILE B 1 121 ? 7.809 -11.641 -2.727 1 98.69 121 ILE B O 1
ATOM 2275 N N . TYR B 1 122 ? 9.039 -12.156 -0.925 1 98.56 122 TYR B N 1
ATOM 2276 C CA . TYR B 1 122 ? 9.422 -10.773 -0.656 1 98.56 122 TYR B CA 1
ATOM 2277 C C . TYR B 1 122 ? 10.93 -10.609 -0.7 1 98.56 122 TYR B C 1
ATOM 2279 O O . TYR B 1 122 ? 11.68 -11.555 -0.43 1 98.56 122 TYR B O 1
ATOM 2287 N N . SER B 1 123 ? 11.391 -9.477 -1.113 1 98.06 123 SER B N 1
ATOM 2288 C CA . SER B 1 123 ? 12.805 -9.141 -1.07 1 98.06 123 SER B CA 1
ATOM 2289 C C . SER B 1 123 ? 13.047 -7.859 -0.273 1 98.06 123 SER B C 1
ATOM 2291 O O . SER B 1 123 ? 12.242 -6.926 -0.331 1 98.06 123 SER B O 1
ATOM 2293 N N . GLN B 1 124 ? 14.078 -7.852 0.518 1 97.31 124 GLN B N 1
ATOM 2294 C CA . GLN B 1 124 ? 14.43 -6.684 1.32 1 97.31 124 GLN B CA 1
ATOM 2295 C C . GLN B 1 124 ? 15.938 -6.543 1.449 1 97.31 124 GLN B C 1
ATOM 2297 O O . GLN B 1 124 ? 16.688 -7.492 1.19 1 97.31 124 GLN B O 1
ATOM 2302 N N . ASN B 1 125 ? 16.359 -5.336 1.84 1 93.44 125 ASN B N 1
ATOM 2303 C CA . ASN B 1 125 ? 17.781 -5.113 2.08 1 93.44 125 ASN B CA 1
ATOM 2304 C C . ASN B 1 125 ? 18.141 -5.305 3.553 1 93.44 125 ASN B C 1
ATOM 2306 O O . ASN B 1 125 ? 19.297 -5.578 3.887 1 93.44 125 ASN B O 1
ATOM 2310 N N . THR B 1 126 ? 17.141 -5.105 4.398 1 94.12 126 THR B N 1
ATOM 2311 C CA . THR B 1 126 ? 17.375 -5.324 5.824 1 94.12 126 THR B CA 1
ATOM 2312 C C . THR B 1 126 ? 17.844 -6.75 6.09 1 94.12 126 THR B C 1
ATOM 2314 O O . THR B 1 126 ? 17.188 -7.711 5.66 1 94.12 126 THR B O 1
ATOM 2317 N N . PRO B 1 127 ? 18.922 -6.949 6.867 1 95.25 127 PRO B N 1
ATOM 2318 C CA . PRO B 1 127 ? 19.5 -8.281 7.043 1 95.25 127 PRO B CA 1
ATOM 2319 C C . PRO B 1 127 ? 18.609 -9.219 7.848 1 95.25 127 PRO B C 1
ATOM 2321 O O . PRO B 1 127 ? 18.625 -10.43 7.625 1 95.25 127 PRO B O 1
ATOM 2324 N N . ASP B 1 128 ? 17.938 -8.719 8.758 1 96.94 128 ASP B N 1
ATOM 2325 C CA . ASP B 1 128 ? 17 -9.547 9.523 1 96.94 128 ASP B CA 1
ATOM 2326 C C . ASP B 1 128 ? 15.789 -9.93 8.672 1 96.94 128 ASP B C 1
ATOM 2328 O O . ASP B 1 128 ? 14.898 -9.117 8.453 1 96.94 128 ASP B O 1
ATOM 2332 N N . ARG B 1 129 ? 15.68 -11.211 8.281 1 95.69 129 ARG B N 1
ATOM 2333 C CA . ARG B 1 129 ? 14.656 -11.734 7.379 1 95.69 129 ARG B CA 1
ATOM 2334 C C . ARG B 1 129 ? 13.266 -11.578 7.984 1 95.69 129 ARG B C 1
ATOM 2336 O O . ARG B 1 129 ? 12.266 -11.539 7.258 1 95.69 129 ARG B O 1
ATOM 2343 N N . HIS B 1 130 ? 13.195 -11.461 9.273 1 96.94 130 HIS B N 1
ATOM 2344 C CA . HIS B 1 130 ? 11.898 -11.461 9.938 1 96.94 130 HIS B CA 1
ATOM 2345 C C . HIS B 1 130 ? 11.5 -10.055 10.375 1 96.94 130 HIS B C 1
ATOM 2347 O O . HIS B 1 130 ? 10.484 -9.867 11.047 1 96.94 130 HIS B O 1
ATOM 2353 N N . ALA B 1 131 ? 12.297 -9.047 9.961 1 95.75 131 ALA B N 1
ATOM 2354 C CA . ALA B 1 131 ? 12.133 -7.668 10.43 1 95.75 131 ALA B CA 1
ATOM 2355 C C . ALA B 1 131 ? 10.727 -7.152 10.133 1 95.75 131 ALA B C 1
ATOM 2357 O O . ALA B 1 131 ? 10.188 -6.34 10.883 1 95.75 131 ALA B O 1
ATOM 2358 N N . PHE B 1 132 ? 10.117 -7.672 9.062 1 96.25 132 PHE B N 1
ATOM 2359 C CA . PHE B 1 132 ? 8.859 -7.074 8.633 1 96.25 132 PHE B CA 1
ATOM 2360 C C . PHE B 1 132 ? 7.758 -8.117 8.562 1 96.25 132 PHE B C 1
ATOM 2362 O O . PHE B 1 132 ? 6.754 -7.93 7.871 1 96.25 132 PHE B O 1
ATOM 2369 N N . ASP B 1 133 ? 7.922 -9.258 9.289 1 96 133 ASP B N 1
ATOM 2370 C CA . ASP B 1 133 ? 6.949 -10.352 9.258 1 96 133 ASP B CA 1
ATOM 2371 C C . ASP B 1 133 ? 5.559 -9.852 9.648 1 96 133 ASP B C 1
ATOM 2373 O O . ASP B 1 133 ? 4.57 -10.18 8.984 1 96 133 ASP B O 1
ATOM 2377 N N . VAL B 1 134 ? 5.543 -9.039 10.555 1 93.06 134 VAL B N 1
ATOM 2378 C CA . VAL B 1 134 ? 4.262 -8.594 11.086 1 93.06 134 VAL B CA 1
ATOM 2379 C C . VAL B 1 134 ? 3.523 -7.77 10.031 1 93.06 134 VAL B C 1
ATOM 2381 O O . VAL B 1 134 ? 2.295 -7.82 9.945 1 93.06 134 VAL B O 1
ATOM 2384 N N . ASN B 1 135 ? 4.254 -7.023 9.219 1 94.44 135 ASN B N 1
ATOM 2385 C CA . ASN B 1 135 ? 3.684 -6.188 8.172 1 94.44 135 ASN B CA 1
ATOM 2386 C C . ASN B 1 135 ? 3.25 -7.016 6.961 1 94.44 135 ASN B C 1
ATOM 2388 O O . ASN B 1 135 ? 2.293 -6.664 6.273 1 94.44 135 ASN B O 1
ATOM 2392 N N . LEU B 1 136 ? 3.945 -8.148 6.785 1 96.69 136 LEU B N 1
ATOM 2393 C CA . LEU B 1 136 ? 3.777 -8.914 5.555 1 96.69 136 LEU B CA 1
ATOM 2394 C C . LEU B 1 136 ? 2.789 -10.062 5.758 1 96.69 136 LEU B C 1
ATOM 2396 O O . LEU B 1 136 ? 2.174 -10.531 4.801 1 96.69 136 LEU B O 1
ATOM 2400 N N . ASP B 1 137 ? 2.545 -10.461 6.98 1 95.38 137 ASP B N 1
ATOM 2401 C CA . ASP B 1 137 ? 1.769 -11.656 7.289 1 95.38 137 ASP B CA 1
ATOM 2402 C C . ASP B 1 137 ? 0.294 -11.461 6.945 1 95.38 137 ASP B C 1
ATOM 2404 O O . ASP B 1 137 ? -0.417 -12.422 6.656 1 95.38 137 ASP B O 1
ATOM 2408 N N . LYS B 1 138 ? -0.179 -10.242 6.906 1 95.06 138 LYS B N 1
ATOM 2409 C CA . LYS B 1 138 ? -1.592 -9.953 6.684 1 95.06 138 LYS B CA 1
ATOM 2410 C C . LYS B 1 138 ? -2.02 -10.359 5.273 1 95.06 138 LYS B C 1
ATOM 2412 O O . LYS B 1 138 ? -3.205 -10.594 5.023 1 95.06 138 LYS B O 1
ATOM 2417 N N . TYR B 1 139 ? -1.087 -10.508 4.387 1 96.56 139 TYR B N 1
ATOM 2418 C CA . TYR B 1 139 ? -1.449 -10.766 3 1 96.56 139 TYR B CA 1
ATOM 2419 C C . TYR B 1 139 ? -1.89 -12.219 2.816 1 96.56 139 TYR B C 1
ATOM 2421 O O . TYR B 1 139 ? -2.648 -12.531 1.896 1 96.56 139 TYR B O 1
ATOM 2429 N N . SER B 1 140 ? -1.44 -13.133 3.734 1 96.25 140 SER B N 1
ATOM 2430 C CA . SER B 1 140 ? -2.004 -14.484 3.768 1 96.25 140 SER B CA 1
ATOM 2431 C C . SER B 1 140 ? -3.492 -14.453 4.098 1 96.25 140 SER B C 1
ATOM 2433 O O . SER B 1 140 ? -4.266 -15.258 3.584 1 96.25 140 SER B O 1
ATOM 2435 N N . GLN B 1 141 ? -3.873 -13.5 4.949 1 94.44 141 GLN B N 1
ATOM 2436 C CA . GLN B 1 141 ? -5.281 -13.344 5.297 1 94.44 141 GLN B CA 1
ATOM 2437 C C . GLN B 1 141 ? -6.09 -12.844 4.102 1 94.44 141 GLN B C 1
ATOM 2439 O O . GLN B 1 141 ? -7.23 -13.258 3.9 1 94.44 141 GLN B O 1
ATOM 2444 N N . VAL B 1 142 ? -5.492 -11.969 3.328 1 94.88 142 VAL B N 1
ATOM 2445 C CA . VAL B 1 142 ? -6.145 -11.477 2.117 1 94.88 142 VAL B CA 1
ATOM 2446 C C . VAL B 1 142 ? -6.43 -12.648 1.178 1 94.88 142 VAL B C 1
ATOM 2448 O O . VAL B 1 142 ? -7.539 -12.773 0.651 1 94.88 142 VAL B O 1
ATOM 2451 N N . ALA B 1 143 ? -5.402 -13.547 1.001 1 96.06 143 ALA B N 1
ATOM 2452 C CA . ALA B 1 143 ? -5.602 -14.75 0.198 1 96.06 143 ALA B CA 1
ATOM 2453 C C . ALA B 1 143 ? -6.766 -15.586 0.734 1 96.06 143 ALA B C 1
ATOM 2455 O O . ALA B 1 143 ? -7.617 -16.047 -0.033 1 96.06 143 ALA B O 1
ATOM 2456 N N . GLY B 1 144 ? -6.809 -15.719 2.049 1 94.38 144 GLY B N 1
ATOM 2457 C CA . GLY B 1 144 ? -7.883 -16.469 2.682 1 94.38 144 GLY B CA 1
ATOM 2458 C C . GLY B 1 144 ? -9.258 -15.875 2.426 1 94.38 144 GLY B C 1
ATOM 2459 O O . GLY B 1 144 ? -10.219 -16.609 2.203 1 94.38 144 GLY B O 1
ATOM 2460 N N . MET B 1 145 ? -9.359 -14.578 2.412 1 92.19 145 MET B N 1
ATOM 2461 C CA . MET B 1 145 ? -10.617 -13.883 2.152 1 92.19 145 MET B CA 1
ATOM 2462 C C . MET B 1 145 ? -11.133 -14.195 0.75 1 92.19 145 MET B C 1
ATOM 2464 O O . MET B 1 145 ? -12.344 -14.203 0.514 1 92.19 145 MET B O 1
ATOM 2468 N N . LEU B 1 146 ? -10.195 -14.516 -0.178 1 93.94 146 LEU B N 1
ATOM 2469 C CA . LEU B 1 146 ? -10.555 -14.828 -1.558 1 93.94 146 LEU B CA 1
ATOM 2470 C C . LEU B 1 146 ? -10.758 -16.328 -1.74 1 93.94 146 LEU B C 1
ATOM 2472 O O . LEU B 1 146 ? -10.969 -16.797 -2.861 1 93.94 146 LEU B O 1
ATOM 2476 N N . GLY B 1 147 ? -10.617 -17.094 -0.613 1 94.56 147 GLY B N 1
ATOM 2477 C CA . GLY B 1 147 ? -10.742 -18.547 -0.689 1 94.56 147 GLY B CA 1
ATOM 2478 C C . GLY B 1 147 ? -9.508 -19.219 -1.264 1 94.56 147 GLY B C 1
ATOM 2479 O O . GLY B 1 147 ? -9.578 -20.344 -1.752 1 94.56 147 GLY B O 1
ATOM 2480 N N . ILE B 1 148 ? -8.445 -18.5 -1.323 1 97.44 148 ILE B N 1
ATOM 2481 C CA . ILE B 1 148 ? -7.176 -19.031 -1.818 1 97.44 148 ILE B CA 1
ATOM 2482 C C . ILE B 1 148 ? -6.324 -19.516 -0.646 1 97.44 148 ILE B C 1
ATOM 2484 O O . ILE B 1 148 ? -6.176 -18.797 0.352 1 97.44 148 ILE B O 1
ATOM 2488 N N . GLU B 1 149 ? -5.773 -20.641 -0.694 1 98.25 149 GLU B N 1
ATOM 2489 C CA . GLU B 1 149 ? -4.98 -21.219 0.385 1 98.25 149 GLU B CA 1
ATOM 2490 C C . GLU B 1 149 ? -3.551 -20.688 0.366 1 98.25 149 GLU B C 1
ATOM 2492 O O . GLU B 1 149 ? -2.783 -20.984 -0.555 1 98.25 149 GLU B O 1
ATOM 2497 N N . PRO B 1 150 ? -3.201 -19.969 1.361 1 98.44 150 PRO B N 1
ATOM 2498 C CA . PRO B 1 150 ? -1.796 -19.562 1.438 1 98.44 150 PRO B CA 1
ATOM 2499 C C . PRO B 1 150 ? -0.868 -20.734 1.794 1 98.44 150 PRO B C 1
ATOM 2501 O O . PRO B 1 150 ? -1.136 -21.469 2.74 1 98.44 150 PRO B O 1
ATOM 2504 N N . VAL B 1 151 ? 0.193 -20.828 1.067 1 98.62 151 VAL B N 1
ATOM 2505 C CA . VAL B 1 151 ? 1.072 -21.969 1.309 1 98.62 151 VAL B CA 1
ATOM 2506 C C . VAL B 1 151 ? 2.332 -21.5 2.035 1 98.62 151 VAL B C 1
ATOM 2508 O O . VAL B 1 151 ? 3.195 -22.312 2.375 1 98.62 151 VAL B O 1
ATOM 2511 N N . GLY B 1 152 ? 2.52 -20.172 2.186 1 97.94 152 GLY B N 1
ATOM 2512 C CA . GLY B 1 152 ? 3.65 -19.625 2.92 1 97.94 152 GLY B CA 1
ATOM 2513 C C . GLY B 1 152 ? 4.312 -18.469 2.213 1 97.94 152 GLY B C 1
ATOM 2514 O O . GLY B 1 152 ? 3.824 -18 1.185 1 97.94 152 GLY B O 1
ATOM 2515 N N . LYS B 1 153 ? 5.324 -17.969 2.904 1 98.38 153 LYS B N 1
ATOM 2516 C CA . LYS B 1 153 ? 6.109 -16.859 2.355 1 98.38 153 LYS B CA 1
ATOM 2517 C C . LYS B 1 153 ? 7.605 -17.125 2.51 1 98.38 153 LYS B C 1
ATOM 2519 O O . LYS B 1 153 ? 8.023 -17.891 3.381 1 98.38 153 LYS B O 1
ATOM 2524 N N . PHE B 1 154 ? 8.305 -16.547 1.643 1 98.44 154 PHE B N 1
ATOM 2525 C CA . PHE B 1 154 ? 9.758 -16.469 1.745 1 98.44 154 PHE B CA 1
ATOM 2526 C C . PHE B 1 154 ? 10.234 -15.023 1.632 1 98.44 154 PHE B C 1
ATOM 2528 O O . PHE B 1 154 ? 9.781 -14.281 0.76 1 98.44 154 PHE B O 1
ATOM 2535 N N . VAL B 1 155 ? 11.094 -14.617 2.553 1 98.5 155 VAL B N 1
ATOM 2536 C CA . VAL B 1 155 ? 11.68 -13.281 2.525 1 98.5 155 VAL B CA 1
ATOM 2537 C C . VAL B 1 155 ? 13.172 -13.375 2.209 1 98.5 155 VAL B C 1
ATOM 2539 O O . VAL B 1 155 ? 13.945 -13.914 3.002 1 98.5 155 VAL B O 1
ATOM 2542 N N . SER B 1 156 ? 13.492 -12.867 1.094 1 98.19 156 SER B N 1
ATOM 2543 C CA . SER B 1 156 ? 14.891 -12.844 0.668 1 98.19 156 SER B CA 1
ATOM 2544 C C . SER B 1 156 ? 15.602 -11.602 1.181 1 98.19 156 SER B C 1
ATOM 2546 O O . SER B 1 156 ? 15.023 -10.516 1.226 1 98.19 156 SER B O 1
ATOM 2548 N N . VAL B 1 157 ? 16.891 -11.797 1.5 1 97.06 157 VAL B N 1
ATOM 2549 C CA . VAL B 1 157 ? 17.672 -10.688 2.033 1 97.06 157 VAL B CA 1
ATOM 2550 C C . VAL B 1 157 ? 18.875 -10.422 1.128 1 97.06 157 VAL B C 1
ATOM 2552 O O . VAL B 1 157 ? 19.578 -11.359 0.727 1 97.06 157 VAL B O 1
ATOM 2555 N N . GLY B 1 158 ? 19.062 -9.141 0.801 1 94.31 158 GLY B N 1
ATOM 2556 C CA . GLY B 1 158 ? 20.25 -8.742 0.051 1 94.31 158 GLY B CA 1
ATOM 2557 C C . GLY B 1 158 ? 20.141 -9.039 -1.433 1 94.31 158 GLY B C 1
ATOM 2558 O O . GLY B 1 158 ? 19.031 -9.125 -1.976 1 94.31 158 GLY B O 1
ATOM 2559 N N . ASP B 1 159 ? 21.281 -9.141 -2.082 1 94.25 159 ASP B N 1
ATOM 2560 C CA . ASP B 1 159 ? 21.375 -9.367 -3.521 1 94.25 159 ASP B CA 1
ATOM 2561 C C . ASP B 1 159 ? 21.328 -10.859 -3.844 1 94.25 159 ASP B C 1
ATOM 2563 O O . ASP B 1 159 ? 22.234 -11.602 -3.498 1 94.25 159 ASP B O 1
ATOM 2567 N N . VAL B 1 160 ? 20.328 -11.227 -4.535 1 94.69 160 VAL B N 1
ATOM 2568 C CA . VAL B 1 160 ? 20.109 -12.641 -4.801 1 94.69 160 VAL B CA 1
ATOM 2569 C C . VAL B 1 160 ? 21.203 -13.18 -5.715 1 94.69 160 VAL B C 1
ATOM 2571 O O . VAL B 1 160 ? 21.547 -14.359 -5.656 1 94.69 160 VAL B O 1
ATOM 2574 N N . SER B 1 161 ? 21.719 -12.359 -6.594 1 90.38 161 SER B N 1
ATOM 2575 C CA . SER B 1 161 ? 22.781 -12.781 -7.492 1 90.38 161 SER B CA 1
ATOM 2576 C C . SER B 1 161 ? 24.016 -13.242 -6.715 1 90.38 161 SER B C 1
ATOM 2578 O O . SER B 1 161 ? 24.766 -14.102 -7.18 1 90.38 161 SER B O 1
ATOM 2580 N N . ALA B 1 162 ? 24.203 -12.719 -5.551 1 91.25 162 ALA B N 1
ATOM 2581 C CA . ALA B 1 162 ? 25.375 -13.031 -4.727 1 91.25 162 ALA B CA 1
ATOM 2582 C C . ALA B 1 162 ? 25.094 -14.211 -3.795 1 91.25 162 ALA B C 1
ATOM 2584 O O . ALA B 1 162 ? 26.016 -14.781 -3.213 1 91.25 162 ALA B O 1
ATOM 2585 N N . ASN B 1 163 ? 23.828 -14.602 -3.67 1 89.69 163 ASN B N 1
ATOM 2586 C CA . ASN B 1 163 ? 23.453 -15.641 -2.715 1 89.69 163 ASN B CA 1
ATOM 2587 C C . ASN B 1 163 ? 22.406 -16.594 -3.299 1 89.69 163 ASN B C 1
ATOM 2589 O O . ASN B 1 163 ? 21.219 -16.453 -3.029 1 89.69 163 ASN B O 1
ATOM 2593 N N . PRO B 1 164 ? 22.859 -17.641 -3.871 1 87.69 164 PRO B N 1
ATOM 2594 C CA . PRO B 1 164 ? 21.938 -18.562 -4.531 1 87.69 164 PRO B CA 1
ATOM 2595 C C . PRO B 1 164 ? 20.984 -19.25 -3.551 1 87.69 164 PRO B C 1
ATOM 2597 O O . PRO B 1 164 ? 19.891 -19.688 -3.939 1 87.69 164 PRO B O 1
ATOM 2600 N N . ALA B 1 165 ? 21.359 -19.328 -2.342 1 92.69 165 ALA B N 1
ATOM 2601 C CA . ALA B 1 165 ? 20.5 -19.938 -1.331 1 92.69 165 ALA B CA 1
ATOM 2602 C C . ALA B 1 165 ? 19.172 -19.219 -1.229 1 92.69 165 ALA B C 1
ATOM 2604 O O . ALA B 1 165 ? 18.141 -19.828 -0.926 1 92.69 165 ALA B O 1
ATOM 2605 N N . GLU B 1 166 ? 19.172 -17.953 -1.483 1 95.56 166 GLU B N 1
ATOM 2606 C CA . GLU B 1 166 ? 17.922 -17.172 -1.47 1 95.56 166 GLU B CA 1
ATOM 2607 C C . GLU B 1 166 ? 16.969 -17.641 -2.561 1 95.56 166 GLU B C 1
ATOM 2609 O O . GLU B 1 166 ? 15.75 -17.641 -2.365 1 95.56 166 GLU B O 1
ATOM 2614 N N . ILE B 1 167 ? 17.609 -18.078 -3.633 1 97.12 167 ILE B N 1
ATOM 2615 C CA . ILE B 1 167 ? 16.797 -18.562 -4.738 1 97.12 167 ILE B CA 1
ATOM 2616 C C . ILE B 1 167 ? 16.156 -19.891 -4.352 1 97.12 167 ILE B C 1
ATOM 2618 O O . ILE B 1 167 ? 14.984 -20.125 -4.645 1 97.12 167 ILE B O 1
ATOM 2622 N N . ASP B 1 168 ? 16.844 -20.703 -3.648 1 97.5 168 ASP B N 1
ATOM 2623 C CA . ASP B 1 168 ? 16.344 -22.016 -3.225 1 97.5 168 ASP B CA 1
ATOM 2624 C C . ASP B 1 168 ? 15.133 -21.859 -2.297 1 97.5 168 ASP B C 1
ATOM 2626 O O . ASP B 1 168 ? 14.172 -22.625 -2.385 1 97.5 168 ASP B O 1
ATOM 2630 N N . GLY B 1 169 ? 15.219 -20.906 -1.429 1 97.81 169 GLY B N 1
ATOM 2631 C CA . GLY B 1 169 ? 14.102 -20.641 -0.54 1 97.81 169 GLY B CA 1
ATOM 2632 C C . GLY B 1 169 ? 12.836 -20.25 -1.278 1 97.81 169 GLY B C 1
ATOM 2633 O O . GLY B 1 169 ? 11.742 -20.688 -0.926 1 97.81 169 GLY B O 1
ATOM 2634 N N . ALA B 1 170 ? 12.992 -19.422 -2.301 1 98.56 170 ALA B N 1
ATOM 2635 C CA . ALA B 1 170 ? 11.859 -19 -3.115 1 98.56 170 ALA B CA 1
ATOM 2636 C C . ALA B 1 170 ? 11.266 -20.188 -3.879 1 98.56 170 ALA B C 1
ATOM 2638 O O . ALA B 1 170 ? 10.047 -20.328 -3.977 1 98.56 170 ALA B O 1
ATOM 2639 N N . ILE B 1 171 ? 12.148 -21.031 -4.391 1 98.62 171 ILE B N 1
ATOM 2640 C CA . ILE B 1 171 ? 11.734 -22.203 -5.156 1 98.62 171 ILE B CA 1
ATOM 2641 C C . ILE B 1 171 ? 10.914 -23.141 -4.266 1 98.62 171 ILE B C 1
ATOM 2643 O O . ILE B 1 171 ? 9.922 -23.703 -4.707 1 98.62 171 ILE B O 1
ATOM 2647 N N . GLU B 1 172 ? 11.32 -23.266 -3.045 1 98.62 172 GLU B N 1
ATOM 2648 C CA . GLU B 1 172 ? 10.586 -24.125 -2.111 1 98.62 172 GLU B CA 1
ATOM 2649 C C . GLU B 1 172 ? 9.141 -23.656 -1.956 1 98.62 172 GLU B C 1
ATOM 2651 O O . GLU B 1 172 ? 8.227 -24.469 -1.888 1 98.62 172 GLU B O 1
ATOM 2656 N N . ILE B 1 173 ? 8.906 -22.375 -1.882 1 98.69 173 ILE B N 1
ATOM 2657 C CA . ILE B 1 173 ? 7.555 -21.828 -1.776 1 98.69 173 ILE B CA 1
ATOM 2658 C C . ILE B 1 173 ? 6.762 -22.172 -3.037 1 98.69 173 ILE B C 1
ATOM 2660 O O . ILE B 1 173 ? 5.613 -22.609 -2.957 1 98.69 173 ILE B O 1
ATOM 2664 N N . ALA B 1 174 ? 7.402 -21.938 -4.18 1 98.81 174 ALA B N 1
ATOM 2665 C CA . ALA B 1 174 ? 6.742 -22.203 -5.453 1 98.81 174 ALA B CA 1
ATOM 2666 C C . ALA B 1 174 ? 6.367 -23.672 -5.578 1 98.81 174 ALA B C 1
ATOM 2668 O O . ALA B 1 174 ? 5.305 -24.016 -6.105 1 98.81 174 ALA B O 1
ATOM 2669 N N . GLU B 1 175 ? 7.176 -24.547 -5.066 1 98.69 175 GLU B N 1
ATOM 2670 C CA . GLU B 1 175 ? 6.938 -25.984 -5.164 1 98.69 175 GLU B CA 1
ATOM 2671 C C . GLU B 1 175 ? 5.734 -26.406 -4.324 1 98.69 175 GLU B C 1
ATOM 2673 O O . GLU B 1 175 ? 5.059 -27.391 -4.641 1 98.69 175 GLU B O 1
ATOM 2678 N N . LYS B 1 176 ? 5.441 -25.672 -3.305 1 98.69 176 LYS B N 1
ATOM 2679 C CA . LYS B 1 176 ? 4.266 -25.953 -2.48 1 98.69 176 LYS B CA 1
ATOM 2680 C C . LYS B 1 176 ? 2.979 -25.672 -3.248 1 98.69 176 LYS B C 1
ATOM 2682 O O . LYS B 1 176 ? 1.895 -26.078 -2.818 1 98.69 176 LYS B O 1
ATOM 2687 N N . LEU B 1 177 ? 3.076 -24.984 -4.359 1 98.62 177 LEU B N 1
ATOM 2688 C CA . LEU B 1 177 ? 1.906 -24.672 -5.176 1 98.62 177 LEU B CA 1
ATOM 2689 C C . LEU B 1 177 ? 1.518 -25.875 -6.035 1 98.62 177 LEU B C 1
ATOM 2691 O O . LEU B 1 177 ? 0.409 -25.922 -6.57 1 98.62 177 LEU B O 1
ATOM 2695 N N . LEU B 1 178 ? 2.471 -26.781 -6.266 1 97.44 178 LEU B N 1
ATOM 2696 C CA . LEU B 1 178 ? 2.234 -27.938 -7.109 1 97.44 178 LEU B CA 1
ATOM 2697 C C . LEU B 1 178 ? 1.345 -28.953 -6.398 1 97.44 178 LEU B C 1
ATOM 2699 O O . LEU B 1 178 ? 1.427 -29.109 -5.18 1 97.44 178 LEU B O 1
#

Radius of gyration: 20.4 Å; Cα contacts (8 Å, |Δi|>4): 756; chains: 2; bounding box: 49×60×37 Å

Sequence (356 aa):
MKIIGITASPHEKGNTATLVQKSLEAVAAKGAETEYVNLAKLNINPCKGCYYCKSHDTCVQKDDFASVMEKVVSADGILMGSPVYFFDITAQEKVFIDRLYACVDGEHKSRVPPGKKMGFIYSQNTPDRHAFDVNLDKYSQVAGMLGIEPVGKFVSVGDVSANPAEIDGAIEIAEKLLMKIIGITASPHEKGNTATLVQKSLEAVAAKGAETEYVNLAKLNINPCKGCYYCKSHDTCVQKDDFASVMEKVVSADGILMGSPVYFFDITAQEKVFIDRLYACVDGEHKSRVPPGKKMGFIYSQNTPDRHAFDVNLDKYSQVAGMLGIEPVGKFVSVGDVSANPAEIDGAIEIAEKLL

Solvent-accessible surface area (backbone atoms only — not comparable to full-atom values): 18323 Å² total; per-residue (Å²): 101,34,37,36,33,39,30,21,41,58,44,79,84,34,55,38,39,48,36,46,50,53,15,44,51,55,40,34,74,74,65,33,46,64,47,81,44,52,48,58,80,48,58,61,71,56,56,57,82,75,58,53,16,46,81,37,88,46,56,84,73,88,52,48,54,61,61,54,48,53,52,55,63,70,29,40,15,37,38,40,23,22,36,53,46,92,67,28,65,26,30,50,41,37,17,54,57,53,44,47,56,33,39,26,40,71,83,64,45,45,70,45,68,73,81,26,29,31,25,39,38,36,28,34,71,58,78,58,63,63,76,40,44,79,51,56,54,58,55,47,52,54,34,47,60,39,49,25,44,58,71,50,72,34,59,35,54,54,60,42,92,82,32,64,66,48,43,52,50,33,30,54,45,46,51,64,49,105,101,33,35,34,32,38,29,21,41,58,44,79,83,34,55,36,40,48,36,45,51,54,16,46,50,54,39,35,74,72,66,34,47,66,47,81,44,52,49,57,80,50,61,62,71,56,56,57,82,74,57,53,16,45,82,38,88,45,58,85,72,88,52,48,53,60,60,53,47,53,52,56,63,70,27,41,16,38,37,41,22,23,36,53,45,93,67,28,64,26,31,48,41,37,17,53,57,53,45,48,57,33,40,26,41,71,84,64,46,45,70,45,70,74,80,23,28,31,24,38,38,36,27,34,71,58,77,60,63,63,76,41,45,79,53,55,54,58,56,48,52,54,34,45,60,39,49,25,44,58,70,50,73,34,58,34,55,54,62,42,91,81,34,64,67,49,45,53,50,33,30,53,44,47,51,64,47,105

InterPro domains:
  IPR005025 NADPH-dependent FMN reductase-like domain [PF03358] (1-121)
  IPR029039 Flavoprotein-like superfamily [G3DSA:3.40.50.360] (1-177)
  IPR029039 Flavoprotein-like superfamily [SSF52218] (1-175)
  IPR051796 Iron-sulfur flavoprotein SsuE-like [PTHR43278] (1-149)

Nearest PDB structures (foldseek):
  1rli-assembly1_B  TM=7.904E-01  e=9.935E-09  Bacillus subtilis
  1rli-assembly1_C  TM=7.135E-01  e=1.711E-09  Bacillus subtilis
  1rli-assembly1_D  TM=7.158E-01  e=2.317E-09  Bacillus subtilis
  1rli-assembly1_A  TM=7.912E-01  e=2.786E-08  Bacillus subtilis
  3lcm-assembly1_B  TM=7.142E-01  e=9.935E-09  Streptococcus mutans UA159

Secondary structure (DSSP, 8-state):
-EEEEEE--S-TTSHHHHHHHHHHHHHHTTT-EEEEEEGGGS--PPP----HHHHSSS-S--STHHHHHHHHHH-SEEEEEEE-BTTB--HHHHHHHHHGGGGB-TTS-B-SPSS-EEEEEEEESSS-TTTTHHHHTHHHHHHHHTT-EEEEEEEEES-GGG-HHHHHHHHHHHHTT-/-EEEEEE--S-TTSHHHHHHHHHHHHHHTTT-EEEEEEGGGS--PPP----HHHHSSS-S--STHHHHHHHHHH-SEEEEEEE-BTTB--HHHHHHHHHGGGGB-TTS-B-SPSS-EEEEEEEESSS-TTTTHHHHTHHHHHHHHTT-EEEEEEEEES-GGG-HHHHHHHHHHHHTT-

Organism: NCBI:txid91560

pLDDT: mean 96.41, std 2.56, range [84.62, 98.88]

=== Feature glossary ===
Feature key, reading from the visual/contextual features back to the raw sequence:

Rendered structure images. Structure images are PyMOL renders from six orthogonal camera directions. Cartoon representation draws helices as coils and strands as arrows; sticks shows the backbone as bonds; surface shows the solvent-excluded envelope. Rainbow coloring maps sequence position to hue (blue→red, N→C); chain coloring assigns a distinct color per polypeptide.

Contact-map, Ramachandran, and PAE plots. Three diagnostic plots accompany the record. The Cα contact map visualizes the tertiary structure as a 2D adjacency matrix (8 Å cutoff, sequence-local contacts suppressed). The Ramachandran plot shows the distribution of backbone (φ, ψ) torsions, with points in the α and β basins reflecting secondary structure content. The PAE plot shows AlphaFold's inter-residue confidence as a color matrix.

InterPro / GO / CATH / organism. The annotation block draws on four external resources. InterPro: which protein families and domains the sequence belongs to. GO: standardized terms for what the protein does, what process it participates in, and where in the cell it acts. CATH: which structural fold it has in the CATH hierarchy. Organism: the species of origin.

Nearest PDB structures. Structural nearest neighbors (via Foldseek easy-search vs the PDB). Reported per hit: target PDB id, E-value, and alignment TM-score. A TM-score above ~0.5 is the conventional threshold for 'same fold'.

Predicted aligned error. Predicted aligned error is AlphaFold's pairwise confidence. Unlike pLDDT (per-residue), PAE is per-residue-pair and captures whether two parts of the structure are correctly placed relative to each other. Units are ångströms of expected positional error.

Solvent-accessible surface area. SASA measures how much of the protein is reachable by solvent. It is computed by rolling a water-sized probe over the atomic surface and summing the exposed area (Å²). Per-residue SASA distinguishes core (buried, low SASA) from surface (exposed, high SASA) residues; total SASA is a whole-molecule size measure.

B-factor. Crystallographic B-factors measure how much each atom's electron density is smeared out, in Å². They rise in mobile loops and surface residues and fall in the buried interior. In AlphaFold models this column is repurposed to hold pLDDT instead.

pLDDT. For AlphaFold models, the B-factor field carries pLDDT — the model's own estimate of local accuracy on a 0–100 scale. Regions with pLDDT<50 should be treated as essentially unmodeled; they often correspond to intrinsically disordered segments.

Backbone torsions (φ/ψ). φ (phi) and ψ (psi) are the two rotatable backbone dihedrals per residue: φ is the C(i-1)–N–Cα–C torsion, ψ is the N–Cα–C–N(i+1) torsion, both in degrees on (−180°, 180°]. α-helical residues cluster near (−60°, −45°); β-strand residues near (−120°, +130°). A Ramachandran plot is simply a scatter of (φ, ψ) for every residue.

Radius of gyration, Cα contacts, bounding box. Radius of gyration (Rg) is the root-mean-square distance of Cα atoms from their centroid — a single number for overall size and compactness. A globular domain of N residues has Rg ≈ 2.2·N^0.38 Å; an extended or disordered chain has a much larger Rg. The Cα contact count is the number of residue pairs whose Cα atoms are within 8 Å and are more than four positions apart in sequence — a standard proxy for tertiary packing density. The bounding box is the smallest axis-aligned box enclosing all Cα atoms.

Secondary structure (3-state, P-SEA). Three-state secondary structure (P-SEA) collapses the eight DSSP classes into helix (a), strand (b), and coil (c). P-SEA assigns these from Cα geometry alone — distances and angles — without requiring backbone oxygens, so it works on any Cα trace.

Secondary structure (8-state, DSSP). Secondary structure is the local, repeating backbone conformation. DSSP classifies it into eight states by reading the hydrogen-bond network: three helix types (H, G, I), two β types (E, B), two non-regular types (T, S), and unstructured coil (-).

Foldseek 3Di. The Foldseek 3Di string encodes local tertiary geometry as a 20-letter alphabet — one character per residue — derived from the relative positions of nearby Cα atoms. Unlike the amino-acid sequence, 3Di is a direct function of the 3D structure, so two proteins with the same fold have similar 3Di strings even at low sequence identity.

mmCIF coordinates. Structure coordinates are given as an mmCIF _atom_site loop: one row per atom with element, residue name, chain id, sequence number, and x/y/z position in Å. Only the four main-chain atoms per residue are included here; side chains are omitted to keep the record compact.

Sequence. This is the polypeptide sequence — one letter per residue, N-terminus first. Length ranges from a few dozen residues for small domains to over a thousand for large multi-domain proteins.